Protein AF-A0A960QCY5-F1 (afdb_monomer)

Mean predicted aligned error: 6.4 Å

Nearest PDB structures (foldseek):
  2x5x-assembly1_A  TM=9.423E-01  e=6.572E-40  Paucimonas lemoignei
  4bvj-assembly2_B  TM=9.583E-01  e=4.363E-39  Paucimonas lemoignei
  4bvk-assembly1_A  TM=9.332E-01  e=8.390E-40  Paucimonas lemoignei
  4brs-assembly2_B  TM=9.126E-01  e=8.036E-39  Paucimonas lemoignei
  4btv-assembly1_A  TM=9.081E-01  e=2.008E-38  Paucimonas lemoignei

Sequence (337 aa):
MKPTLAVTALLSLLLPASLGALTYQGGSNQFAGGFQPTAPYGGFGGGNCVATHTPVVFLHGNGDEAKNFDLPTSTGAASVYDAFRAAGYNDCELFGLNWLSSTERSLPQDNYHQPSKAQLISDFLWDVKAYTGSSQVDVVSHSLGVTMALFAIEDAGMWSSVRRFIGIAGGMRGLPSCWWVGYANAAYPTCGSQNYFNSDIFGLYPHSWSTWNPRMGDGGFRDYPAGKSTSFYTIGADIHDEVLCGTASSVSGCGTSARFDSRSNVKSQLDVGYGTTATGLDYDLADWSYFNLLGGDSDGVGHYRAKNNTGKLQINMLTTSCTGTGCCSGYGDVCGN

Foldseek 3Di:
DDDDDDDDDPPPPPPPPPDALADLPDDLASDDQPQDFPAPQHKAAHDPDADPAAAEEEFEAQLDGRSQCQPQAPVRDGWLVVLVVVVVDHRLRYIYGDLDHNVRSVQSLQDWFDVSSLVSLLRVLVSSCVSNVNQAHEYEYAECRLLSPLLSCVVVVPLSRYAEYEYELYQQQFAPLLVVCDQPNPSRQLSHAQDPVDNRTGHRPGDDPVTHRCLNHVVHSLASVPPGNYAYEYFAQQQQAQGQQQDQDGDPCSRVSRHHDDDPSDFEYKHQHDDWGNYHFDPPPVVVDRTDPTGCVVPHDYRCSSSTLCSQLVCLSRPHSHGYQSSCPPRDGDIHD

pLDDT: mean 90.23, std 16.02, range [33.22, 98.94]

Secondary structure (DSSP, 8-state):
--------------PPP---S--TTS-SEEE-TT---S-TT-EEE--SS---SPPEEEE--TT--GGGGGPPPTTSPPPHHHHHHHTT--TTSEEEE--S-HHHHH-GGG--B-HHHHHHHHHHHHHHHHHH--S-EEEEEETHHHHHHHHHHHHTT-GGGEEEEEEES--TT--TTHHHH-TT-TT-GGG--B-SS-TT-B-SPPPBTTB--GGGSTTSGGGTTTT--SEEEEEE-GGG-TTTS-SSS--TTGGGTTPPPP-TTEEEEEE--BSS---S----TTS---S-S-SHHHHSB-TTHHHHTTHHHHHHHHHS---GGGGGTT--S--B-

Structure (mmCIF, N/CA/C/O backbone):
data_AF-A0A960QCY5-F1
#
_entry.id   AF-A0A960QCY5-F1
#
loop_
_atom_site.group_PDB
_atom_site.id
_atom_site.type_symbol
_atom_site.label_atom_id
_atom_site.label_alt_id
_atom_site.label_comp_id
_atom_site.label_asym_id
_atom_site.label_entity_id
_atom_site.label_seq_id
_atom_site.pdbx_PDB_ins_code
_atom_site.Cartn_x
_atom_site.Cartn_y
_atom_site.Cartn_z
_atom_site.occupancy
_atom_site.B_iso_or_equiv
_atom_site.auth_seq_id
_atom_site.auth_comp_id
_atom_site.auth_asym_id
_atom_site.auth_atom_id
_atom_site.pdbx_PDB_model_num
ATOM 1 N N . MET A 1 1 ? -71.218 -18.397 8.953 1.00 41.00 1 MET A N 1
ATOM 2 C CA . MET A 1 1 ? -69.771 -18.654 9.111 1.00 41.00 1 MET A CA 1
ATOM 3 C C . MET A 1 1 ? -69.034 -17.813 8.079 1.00 41.00 1 MET A C 1
ATOM 5 O O . MET A 1 1 ? -69.209 -18.053 6.894 1.00 41.00 1 MET A O 1
ATOM 9 N N . LYS A 1 2 ? -68.310 -16.776 8.507 1.00 33.22 2 LYS A N 1
ATOM 10 C CA . LYS A 1 2 ? -67.385 -15.995 7.669 1.00 33.22 2 LYS A CA 1
ATOM 11 C C . LYS A 1 2 ? -66.008 -16.111 8.331 1.00 33.22 2 LYS A C 1
ATOM 13 O O . LYS A 1 2 ? -65.954 -15.848 9.531 1.00 33.22 2 LYS A O 1
ATOM 18 N N . PRO A 1 3 ? -64.942 -16.527 7.631 1.00 47.31 3 PRO A N 1
ATOM 19 C CA . PRO A 1 3 ? -63.621 -16.559 8.229 1.00 47.31 3 PRO A CA 1
ATOM 20 C C . PRO A 1 3 ? -63.016 -15.154 8.173 1.00 47.31 3 PRO A C 1
ATOM 22 O O . PRO A 1 3 ? -63.009 -14.499 7.131 1.00 47.31 3 PRO A O 1
ATOM 25 N N . THR A 1 4 ? -62.544 -14.683 9.319 1.00 43.62 4 THR A N 1
ATOM 26 C CA . THR A 1 4 ? -61.791 -13.439 9.463 1.00 43.62 4 THR A CA 1
ATOM 27 C C . THR A 1 4 ? -60.343 -13.725 9.068 1.00 43.62 4 THR A C 1
ATOM 29 O O . THR A 1 4 ? -59.677 -14.528 9.718 1.00 43.62 4 THR A O 1
ATOM 32 N N . LEU A 1 5 ? -59.858 -13.104 7.991 1.00 42.03 5 LEU A N 1
ATOM 33 C CA . LEU A 1 5 ? -58.449 -13.163 7.602 1.00 42.03 5 LEU A CA 1
ATOM 34 C C . LEU A 1 5 ? -57.659 -12.211 8.513 1.00 42.03 5 LEU A C 1
ATOM 36 O O . LEU A 1 5 ? -57.813 -10.994 8.422 1.00 42.03 5 LEU A O 1
ATOM 40 N N . ALA A 1 6 ? -56.835 -12.757 9.405 1.00 46.44 6 ALA A N 1
ATOM 41 C CA . ALA A 1 6 ? -55.846 -11.981 10.139 1.00 46.44 6 ALA A CA 1
ATOM 42 C C . ALA A 1 6 ? -54.614 -11.795 9.243 1.00 46.44 6 ALA A C 1
ATOM 44 O O . ALA A 1 6 ? -53.877 -12.744 8.989 1.00 46.44 6 ALA A O 1
ATOM 45 N N . VAL A 1 7 ? -54.407 -10.577 8.742 1.00 41.62 7 VAL A N 1
ATOM 46 C CA . VAL A 1 7 ? -53.175 -10.193 8.043 1.00 41.62 7 VAL A CA 1
ATOM 47 C C . VAL A 1 7 ? -52.156 -9.790 9.102 1.00 41.62 7 VAL A C 1
ATOM 49 O O . VAL A 1 7 ? -52.256 -8.722 9.703 1.00 41.62 7 VAL A O 1
ATOM 52 N N . THR A 1 8 ? -51.188 -10.662 9.369 1.00 44.50 8 THR A N 1
ATOM 53 C CA . THR A 1 8 ? -50.024 -10.340 10.197 1.00 44.50 8 THR A CA 1
ATOM 54 C C . THR A 1 8 ? -49.024 -9.587 9.322 1.00 44.50 8 THR A C 1
ATOM 56 O O . THR A 1 8 ? -48.340 -10.184 8.495 1.00 44.50 8 THR A O 1
ATOM 59 N N . ALA A 1 9 ? -48.961 -8.264 9.459 1.00 43.75 9 ALA A N 1
ATOM 60 C CA . ALA A 1 9 ? -47.905 -7.472 8.844 1.00 43.75 9 ALA A CA 1
ATOM 61 C C . ALA A 1 9 ? -46.611 -7.662 9.653 1.00 43.75 9 ALA A C 1
ATOM 63 O O . ALA A 1 9 ? -46.486 -7.134 10.758 1.00 43.75 9 ALA A O 1
ATOM 64 N N . LEU A 1 10 ? -45.653 -8.426 9.117 1.00 44.91 10 LEU A N 1
ATOM 65 C CA . LEU A 1 10 ? -44.264 -8.351 9.569 1.00 44.91 10 LEU A CA 1
ATOM 66 C C . LEU A 1 10 ? -43.707 -6.999 9.111 1.00 44.91 10 LEU A C 1
ATOM 68 O O . LEU A 1 10 ? -43.334 -6.827 7.952 1.00 44.91 10 LEU A O 1
ATOM 72 N N . LEU A 1 11 ? -43.669 -6.028 10.019 1.00 42.94 11 LEU A N 1
ATOM 73 C CA . LEU A 1 11 ? -42.920 -4.795 9.821 1.00 42.94 11 LEU A CA 1
ATOM 74 C C . LEU A 1 11 ? -41.458 -5.078 10.197 1.00 42.94 11 LEU A C 1
ATOM 76 O O . LEU A 1 11 ? -41.045 -4.897 11.341 1.00 42.94 11 LEU A O 1
ATOM 80 N N . SER A 1 12 ? -40.674 -5.586 9.249 1.00 44.94 12 SER A N 1
ATOM 81 C CA . SER A 1 12 ? -39.218 -5.593 9.375 1.00 44.94 12 SER A CA 1
ATOM 82 C C . SER A 1 12 ? -38.732 -4.144 9.301 1.00 44.94 12 SER A C 1
ATOM 84 O O . SER A 1 12 ? -38.696 -3.560 8.217 1.00 44.94 12 SER A O 1
ATOM 86 N N . LEU A 1 13 ? -38.389 -3.550 10.449 1.00 43.47 13 LEU A N 1
ATOM 87 C CA . LEU A 1 13 ? -37.605 -2.316 10.491 1.00 43.47 13 LEU A CA 1
ATOM 88 C C . LEU A 1 13 ? -36.229 -2.607 9.875 1.00 43.47 13 LEU A C 1
ATOM 90 O O . LEU A 1 13 ? -35.306 -3.047 10.556 1.00 43.47 13 LEU A O 1
ATOM 94 N N . LEU A 1 14 ? -36.090 -2.357 8.575 1.00 44.97 14 LEU A N 1
ATOM 95 C CA . LEU A 1 14 ? -34.798 -2.062 7.973 1.00 44.97 14 LEU A CA 1
ATOM 96 C C . LEU A 1 14 ? -34.394 -0.682 8.497 1.00 44.97 14 LEU A C 1
ATOM 98 O O . LEU A 1 14 ? -34.800 0.344 7.954 1.00 44.97 14 LEU A O 1
ATOM 102 N N . LEU A 1 15 ? -33.646 -0.652 9.603 1.00 44.09 15 LEU A N 1
ATOM 103 C CA . LEU A 1 15 ? -32.823 0.512 9.917 1.00 44.09 15 LEU A CA 1
ATOM 104 C C . LEU A 1 15 ? -31.961 0.769 8.673 1.00 44.09 15 LEU A C 1
ATOM 106 O O . LEU A 1 15 ? -31.305 -0.174 8.220 1.00 44.09 15 LEU A O 1
ATOM 110 N N . PRO A 1 16 ? -31.967 1.978 8.085 1.00 41.16 16 PRO A N 1
ATOM 111 C CA . PRO A 1 16 ? -31.011 2.276 7.038 1.00 41.16 16 PRO A CA 1
ATOM 112 C C . PRO A 1 16 ? -29.635 2.085 7.669 1.00 41.16 16 PRO A C 1
ATOM 114 O O . PRO A 1 16 ? -29.302 2.764 8.643 1.00 41.16 16 PRO A O 1
ATOM 117 N N . ALA A 1 17 ? -28.863 1.117 7.166 1.00 47.97 17 ALA A N 1
ATOM 118 C CA . ALA A 1 17 ? -27.439 1.087 7.441 1.00 47.97 17 ALA A CA 1
ATOM 119 C C . ALA A 1 17 ? -26.938 2.502 7.142 1.00 47.97 17 ALA A C 1
ATOM 121 O O . ALA A 1 17 ? -27.237 3.035 6.069 1.00 47.97 17 ALA A O 1
ATOM 122 N N . SER A 1 18 ? -26.300 3.157 8.116 1.00 51.56 18 SER A N 1
ATOM 123 C CA . SER A 1 18 ? -25.710 4.468 7.868 1.00 51.56 18 SER A CA 1
ATOM 124 C C . SER A 1 18 ? -24.820 4.310 6.640 1.00 51.56 18 SER A C 1
ATOM 126 O O . SER A 1 18 ? -23.881 3.512 6.697 1.00 51.56 18 SER A O 1
ATOM 128 N N . LEU A 1 19 ? -25.150 4.994 5.541 1.00 62.28 19 LEU A N 1
ATOM 129 C CA . LEU A 1 19 ? -24.288 5.039 4.363 1.00 62.28 19 LEU A CA 1
ATOM 130 C C . LEU A 1 19 ? -22.885 5.398 4.859 1.00 62.28 19 LEU A C 1
ATOM 132 O O . LEU A 1 19 ? -22.738 6.377 5.596 1.00 62.28 19 LEU A O 1
ATOM 136 N N . GLY A 1 20 ? -21.900 4.550 4.557 1.00 67.62 20 GLY A N 1
ATOM 137 C CA . GLY A 1 20 ? -20.515 4.809 4.936 1.00 67.62 20 GLY A CA 1
ATOM 138 C C . GLY A 1 20 ? -20.054 6.157 4.385 1.00 67.62 20 GLY A C 1
ATOM 139 O O . GLY A 1 20 ? -20.577 6.637 3.377 1.00 67.62 20 GLY A O 1
ATOM 140 N N . ALA A 1 21 ? -19.093 6.789 5.058 1.00 79.31 21 ALA A N 1
ATOM 141 C CA . ALA A 1 21 ? -18.518 8.047 4.586 1.00 79.31 21 ALA A CA 1
ATOM 142 C C . ALA A 1 21 ? -17.771 7.896 3.246 1.00 79.31 21 ALA A C 1
ATOM 144 O O . ALA A 1 21 ? -17.646 8.879 2.517 1.00 79.31 21 ALA A O 1
ATOM 145 N N . LEU A 1 22 ? -17.298 6.687 2.919 1.00 93.88 22 LEU A N 1
ATOM 146 C CA . LEU A 1 22 ? -16.687 6.370 1.632 1.00 93.88 22 LEU A CA 1
ATOM 147 C C . LEU A 1 22 ? -17.694 5.690 0.697 1.00 93.88 22 LEU A C 1
ATOM 149 O O . LEU A 1 22 ? -18.395 4.761 1.086 1.00 93.88 22 LEU A O 1
ATOM 153 N N . THR A 1 23 ? -17.700 6.120 -0.562 1.00 93.56 23 THR A N 1
ATOM 154 C CA . THR A 1 23 ? -18.333 5.409 -1.673 1.00 93.56 23 THR A CA 1
ATOM 155 C C . THR A 1 23 ? -17.420 5.389 -2.899 1.00 93.56 23 THR A C 1
ATOM 157 O O . THR A 1 23 ? -16.851 6.414 -3.292 1.00 93.56 23 THR A O 1
ATOM 160 N N . TYR A 1 24 ? -17.310 4.239 -3.565 1.00 93.00 24 TYR A N 1
ATOM 161 C CA . TYR A 1 24 ? -16.537 4.091 -4.806 1.00 93.00 24 TYR A CA 1
ATOM 162 C C . TYR A 1 24 ? -16.999 5.039 -5.934 1.00 93.00 24 TYR A C 1
ATOM 164 O O . TYR A 1 24 ? -16.183 5.571 -6.696 1.00 93.00 24 TYR A O 1
ATOM 172 N N . GLN A 1 25 ? -18.305 5.320 -6.008 1.00 93.81 25 GLN A N 1
ATOM 173 C CA . GLN A 1 25 ? -18.884 6.242 -6.997 1.00 93.81 25 GLN A CA 1
ATOM 174 C C . GLN A 1 25 ? -18.688 7.723 -6.630 1.00 93.81 25 GLN A C 1
ATOM 176 O O . GLN A 1 25 ? -19.023 8.611 -7.413 1.00 93.81 25 GLN A O 1
ATOM 181 N N . GLY A 1 26 ? -18.142 8.004 -5.446 1.00 93.06 26 GLY A N 1
ATOM 182 C CA . GLY A 1 26 ? -17.863 9.353 -4.975 1.00 93.06 26 GLY A CA 1
ATOM 183 C C . GLY A 1 26 ? -16.672 10.011 -5.672 1.00 93.06 26 GLY A C 1
ATOM 184 O O . GLY A 1 26 ? -15.928 9.402 -6.453 1.00 93.06 26 GLY A O 1
ATOM 185 N N . GLY A 1 27 ? -16.485 11.294 -5.359 1.00 95.75 27 GLY A N 1
ATOM 186 C CA . GLY A 1 27 ? -15.319 12.059 -5.794 1.00 95.75 27 GLY A CA 1
ATOM 187 C C . GLY A 1 27 ? -14.019 11.585 -5.135 1.00 95.75 27 GLY A C 1
ATOM 188 O O . GLY A 1 27 ? -14.020 10.767 -4.216 1.00 95.75 27 GLY A O 1
ATOM 189 N N . SER A 1 28 ? -12.897 12.144 -5.588 1.00 95.94 28 SER A N 1
ATOM 190 C CA . SER A 1 28 ? -11.561 11.852 -5.049 1.00 95.94 28 SER A CA 1
ATOM 191 C C . SER A 1 28 ? -11.356 12.292 -3.601 1.00 95.94 28 SER A C 1
ATOM 193 O O . SER A 1 28 ? -10.460 11.791 -2.932 1.00 95.94 28 SER A O 1
ATOM 195 N N . ASN A 1 29 ? -12.148 13.252 -3.121 1.00 97.62 29 ASN A N 1
ATOM 196 C CA . ASN A 1 29 ? -12.057 13.783 -1.769 1.00 97.62 29 ASN A CA 1
ATOM 197 C C . ASN A 1 29 ? -13.346 13.486 -0.995 1.00 97.62 29 ASN A C 1
ATOM 199 O O . ASN A 1 29 ? -14.399 14.033 -1.322 1.00 97.62 29 ASN A O 1
ATOM 203 N N . GLN A 1 30 ? -13.245 12.624 0.013 1.00 98.00 30 GLN A N 1
ATOM 204 C CA . GLN A 1 30 ? -14.342 12.136 0.854 1.00 98.00 30 GLN A CA 1
ATOM 205 C C . GLN A 1 30 ? -13.958 12.197 2.346 1.00 98.00 30 GLN A C 1
ATOM 207 O O . GLN A 1 30 ? -14.326 11.324 3.130 1.00 98.00 30 GLN A O 1
ATOM 212 N N . PHE A 1 31 ? -13.177 13.205 2.753 1.00 98.12 31 PHE A N 1
ATOM 213 C CA . PHE A 1 31 ? -12.941 13.475 4.175 1.00 98.12 31 PHE A CA 1
ATOM 214 C C . PHE A 1 31 ? -14.188 14.068 4.839 1.00 98.12 31 PHE A C 1
ATOM 216 O O . PHE A 1 31 ? -14.893 14.892 4.249 1.00 98.12 31 PHE A O 1
ATOM 223 N N . ALA A 1 32 ? -14.448 13.675 6.084 1.00 96.69 32 ALA A N 1
ATOM 224 C CA . ALA A 1 32 ? -15.595 14.135 6.858 1.00 96.69 32 ALA A CA 1
ATOM 225 C C . ALA A 1 32 ? -15.256 14.268 8.354 1.00 96.69 32 ALA A C 1
ATOM 227 O O . ALA A 1 32 ? -14.115 14.107 8.779 1.00 96.69 32 ALA A O 1
ATOM 228 N N . GLY A 1 33 ? -16.247 14.636 9.175 1.00 94.88 33 GLY A N 1
ATOM 229 C CA . GLY A 1 33 ? -16.107 14.635 10.638 1.00 94.88 33 GLY A CA 1
ATOM 230 C C . GLY A 1 33 ? -15.018 15.556 11.196 1.00 94.88 33 GLY A C 1
ATOM 231 O O . GLY A 1 33 ? -14.465 15.268 12.253 1.00 94.88 33 GLY A O 1
ATOM 232 N N . GLY A 1 34 ? -14.676 16.632 10.481 1.00 95.69 34 GLY A N 1
ATOM 233 C CA . GLY A 1 34 ? -13.626 17.572 10.883 1.00 95.69 34 GLY A CA 1
ATOM 234 C C . GLY A 1 34 ? -12.195 17.091 10.624 1.00 95.69 34 GLY A C 1
ATOM 235 O O . GLY A 1 34 ? -11.262 17.818 10.951 1.00 95.69 34 GLY A O 1
ATOM 236 N N . PHE A 1 35 ? -12.001 15.915 10.020 1.00 98.12 35 PHE A N 1
ATOM 237 C CA . PHE A 1 35 ? -10.682 15.472 9.583 1.00 98.12 35 PHE A CA 1
ATOM 238 C C . PHE A 1 35 ? -10.226 16.308 8.378 1.00 98.12 35 PHE A C 1
ATOM 240 O O . PHE A 1 35 ? -10.875 16.311 7.333 1.00 98.12 35 PHE A O 1
ATOM 247 N N . GLN A 1 36 ? -9.135 17.059 8.541 1.00 97.06 36 GLN A N 1
ATOM 248 C CA . GLN A 1 36 ? -8.588 17.975 7.530 1.00 97.06 36 GLN A CA 1
ATOM 249 C C . GLN A 1 36 ? -7.082 17.729 7.353 1.00 97.06 36 GLN A C 1
ATOM 251 O O . GLN A 1 36 ? -6.273 18.532 7.818 1.00 97.06 36 GLN A O 1
ATOM 256 N N . PRO A 1 37 ? -6.696 16.601 6.741 1.00 98.00 37 PRO A N 1
ATOM 257 C CA . PRO A 1 37 ? -5.294 16.235 6.590 1.00 98.00 37 PRO A CA 1
ATOM 258 C C . PRO A 1 37 ? -4.595 17.036 5.487 1.00 98.00 37 PRO A C 1
ATOM 260 O O . PRO A 1 37 ? -5.230 17.604 4.590 1.00 98.00 37 PRO A O 1
ATOM 263 N N . THR A 1 38 ? -3.267 16.973 5.479 1.00 94.31 38 THR A N 1
ATOM 264 C CA . THR A 1 38 ? -2.437 17.406 4.349 1.00 94.31 38 THR A CA 1
ATOM 265 C C . THR A 1 38 ? -2.542 16.388 3.208 1.00 94.31 38 THR A C 1
ATOM 267 O O . THR A 1 38 ? -1.697 15.517 3.029 1.00 94.31 38 THR A O 1
ATOM 270 N N . ALA A 1 39 ? -3.619 16.482 2.425 1.00 97.44 39 ALA A N 1
ATOM 271 C CA . ALA A 1 39 ? -3.951 15.533 1.360 1.00 97.44 39 ALA A CA 1
ATOM 272 C C . ALA A 1 39 ? -4.360 16.263 0.062 1.00 97.44 39 ALA A C 1
ATOM 274 O O . ALA A 1 39 ? -5.545 16.323 -0.280 1.00 97.44 39 ALA A O 1
ATOM 275 N N . PRO A 1 40 ? -3.398 16.833 -0.690 1.00 97.94 40 PRO A N 1
ATOM 276 C CA . PRO A 1 40 ? -3.681 17.726 -1.818 1.00 97.94 40 PRO A CA 1
ATOM 277 C C . PRO A 1 40 ? -4.434 17.061 -2.979 1.00 97.94 40 PRO A C 1
ATOM 279 O O . PRO A 1 40 ? -5.034 17.760 -3.793 1.00 97.94 40 PRO A O 1
ATOM 282 N N . TYR A 1 41 ? -4.422 15.727 -3.068 1.00 98.50 41 TYR A N 1
ATOM 283 C CA . TYR A 1 41 ? -5.090 14.973 -4.137 1.00 98.50 41 TYR A CA 1
ATOM 284 C C . TYR A 1 41 ? -6.327 14.201 -3.658 1.00 98.50 41 TYR A C 1
ATOM 286 O O . TYR A 1 41 ? -6.904 13.419 -4.422 1.00 98.50 41 TYR A O 1
ATOM 294 N N . GLY A 1 42 ? -6.751 14.428 -2.412 1.00 98.31 42 GLY A N 1
ATOM 295 C CA . GLY A 1 42 ? -7.908 13.786 -1.799 1.00 98.31 42 GLY A CA 1
ATOM 296 C C . GLY A 1 42 ? -7.581 12.501 -1.037 1.00 98.31 42 GLY A C 1
ATOM 297 O O . GLY A 1 42 ? -6.436 12.221 -0.680 1.00 98.31 42 GLY A O 1
ATOM 298 N N . GLY A 1 43 ? -8.623 11.732 -0.763 1.00 98.56 43 GLY A N 1
ATOM 299 C CA . GLY A 1 43 ? -8.623 10.604 0.154 1.00 98.56 43 GLY A CA 1
ATOM 300 C C . GLY A 1 43 ? -9.983 10.459 0.830 1.00 98.56 43 GLY A C 1
ATOM 301 O O . GLY A 1 43 ? -10.966 11.067 0.402 1.00 98.56 43 GLY A O 1
ATOM 302 N N . PHE A 1 44 ? -10.045 9.655 1.885 1.00 98.81 44 PHE A N 1
ATOM 303 C CA . PHE A 1 44 ? -11.244 9.480 2.704 1.00 98.81 44 PHE A CA 1
ATOM 304 C C . PHE A 1 44 ? -10.893 9.310 4.183 1.00 98.81 44 PHE A C 1
ATOM 306 O O . PHE A 1 44 ? -9.755 8.980 4.532 1.00 98.81 44 PHE A O 1
ATOM 313 N N . GLY A 1 45 ? -11.889 9.516 5.042 1.00 98.31 45 GLY A N 1
ATOM 314 C CA . GLY A 1 45 ? -11.804 9.246 6.475 1.00 98.31 45 GLY A CA 1
ATOM 315 C C . GLY A 1 45 ? -12.354 10.377 7.336 1.00 98.31 45 GLY A C 1
ATOM 316 O O . GLY A 1 45 ? -12.554 11.506 6.878 1.00 98.31 45 GLY A O 1
ATOM 317 N N . GLY A 1 46 ? -12.593 10.053 8.601 1.00 97.31 46 GLY A N 1
ATOM 318 C CA . GLY A 1 46 ? -13.258 10.927 9.557 1.00 97.31 46 GLY A CA 1
ATOM 319 C C . GLY A 1 46 ? -14.782 10.846 9.470 1.00 97.31 46 GLY A C 1
ATOM 320 O O . GLY A 1 46 ? -15.371 10.545 8.434 1.00 97.31 46 GLY A O 1
ATOM 321 N N . GLY A 1 47 ? -15.444 11.113 10.591 1.00 95.25 47 GLY A N 1
ATOM 322 C CA . GLY A 1 47 ? -16.897 11.034 10.714 1.00 95.25 47 GLY A CA 1
ATOM 323 C C . GLY A 1 47 ? -17.387 11.562 12.060 1.00 95.25 47 GLY A C 1
ATOM 324 O O . GLY A 1 47 ? -16.606 12.046 12.874 1.00 95.25 47 GLY A O 1
ATOM 325 N N . ASN A 1 48 ? -18.695 11.487 12.309 1.00 94.44 48 ASN A N 1
ATOM 326 C CA . ASN A 1 48 ? -19.251 11.795 13.630 1.00 94.44 48 ASN A CA 1
ATOM 327 C C . ASN A 1 48 ? -19.214 10.541 14.521 1.00 94.44 48 ASN A C 1
ATOM 329 O O . ASN A 1 48 ? -20.235 9.892 14.749 1.00 94.44 48 ASN A O 1
ATOM 333 N N . CYS A 1 49 ? -18.011 10.157 14.937 1.00 95.75 49 CYS A N 1
ATOM 334 C CA . CYS A 1 49 ? -17.709 8.911 15.636 1.00 95.75 49 CYS A CA 1
ATOM 335 C C . CYS A 1 49 ? -16.494 9.077 16.562 1.00 95.75 49 CYS A C 1
ATOM 337 O O . CYS A 1 49 ? -15.870 10.134 16.613 1.00 95.75 49 CYS A O 1
ATOM 339 N N . VAL A 1 50 ? -16.166 8.023 17.311 1.00 95.75 50 VAL A N 1
ATOM 340 C CA . VAL A 1 50 ? -14.967 7.954 18.154 1.00 95.75 50 VAL A CA 1
ATOM 341 C C . VAL A 1 50 ? -14.185 6.703 17.775 1.00 95.75 50 VAL A C 1
ATOM 343 O O . VAL A 1 50 ? -14.774 5.632 17.612 1.00 95.75 50 VAL A O 1
ATOM 346 N N . ALA A 1 51 ? -12.867 6.839 17.636 1.00 97.56 51 ALA A N 1
ATOM 347 C CA . ALA A 1 51 ? -11.983 5.709 17.389 1.00 97.56 51 ALA A CA 1
ATOM 348 C C . ALA A 1 51 ? -11.838 4.839 18.651 1.00 97.56 51 ALA A C 1
ATOM 350 O O . ALA A 1 51 ? -11.567 5.330 19.746 1.00 97.56 51 ALA A O 1
ATOM 351 N N . THR A 1 52 ? -12.016 3.536 18.481 1.00 96.94 52 THR A N 1
ATOM 352 C CA . THR A 1 52 ? -11.920 2.477 19.496 1.00 96.94 52 THR A CA 1
ATOM 353 C C . THR A 1 52 ? -10.984 1.348 19.056 1.00 96.94 52 THR A C 1
ATOM 355 O O . THR A 1 52 ? -10.319 0.732 19.889 1.00 96.94 52 THR A O 1
ATOM 358 N N . HIS A 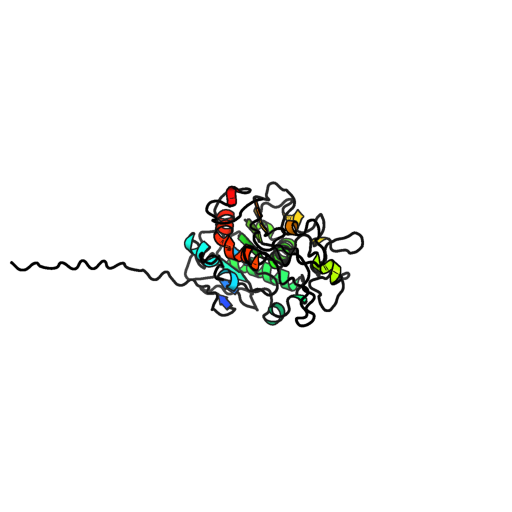1 53 ? -10.878 1.115 17.748 1.00 98.19 53 HIS A N 1
ATOM 359 C CA . HIS A 1 53 ? -9.862 0.292 17.108 1.00 98.19 53 HIS A CA 1
ATOM 360 C C . HIS A 1 53 ? -8.618 1.119 16.768 1.00 98.19 53 HIS A C 1
ATOM 362 O O . HIS A 1 53 ? -8.657 2.347 16.687 1.00 98.19 53 HIS A O 1
ATOM 368 N N . THR A 1 54 ? -7.500 0.432 16.516 1.00 98.81 54 THR A N 1
ATOM 369 C CA . THR A 1 54 ? -6.345 1.065 15.868 1.00 98.81 54 THR A CA 1
ATOM 370 C C . THR A 1 54 ? -6.766 1.551 14.472 1.00 98.81 54 THR A C 1
ATOM 372 O O . THR A 1 54 ? -7.294 0.736 13.711 1.00 98.81 54 THR A O 1
ATOM 375 N N . PRO A 1 55 ? -6.549 2.833 14.123 1.00 98.88 55 PRO A N 1
ATOM 376 C CA . PRO A 1 55 ? -6.939 3.376 12.827 1.00 98.88 55 PRO A CA 1
ATOM 377 C C . PRO A 1 55 ? -6.220 2.672 11.679 1.00 98.88 55 PRO A C 1
ATOM 379 O O . PRO A 1 55 ? -5.004 2.486 11.735 1.00 98.88 55 PRO A O 1
ATOM 382 N N . VAL A 1 56 ? -6.963 2.323 10.635 1.00 98.94 56 VAL A N 1
ATOM 383 C CA . VAL A 1 56 ? -6.455 1.728 9.401 1.00 98.94 56 VAL A CA 1
ATOM 384 C C . VAL A 1 56 ? -6.229 2.827 8.375 1.00 98.94 56 VAL A C 1
ATOM 386 O O . VAL A 1 56 ? -7.132 3.612 8.093 1.00 98.94 56 VAL A O 1
ATOM 389 N N . VAL A 1 57 ? -5.037 2.852 7.788 1.00 98.94 57 VAL A N 1
ATOM 390 C CA . VAL A 1 57 ? -4.681 3.744 6.686 1.00 98.94 57 VAL A CA 1
ATOM 391 C C . VAL A 1 57 ? -4.427 2.926 5.427 1.00 98.94 57 VAL A C 1
ATOM 393 O O . VAL A 1 57 ? -3.488 2.130 5.378 1.00 98.94 57 VAL A O 1
ATOM 396 N N . PHE A 1 58 ? -5.254 3.142 4.405 1.00 98.94 58 PHE A N 1
ATOM 397 C CA . PHE A 1 58 ? -5.094 2.561 3.080 1.00 98.94 58 PHE A CA 1
ATOM 398 C C . PHE A 1 58 ? -4.228 3.441 2.167 1.00 98.94 58 PHE A C 1
ATOM 400 O O . PHE A 1 58 ? -4.488 4.635 1.997 1.00 98.94 58 PHE A O 1
ATOM 407 N N . LEU A 1 59 ? -3.226 2.827 1.534 1.00 98.88 59 LEU A N 1
ATOM 408 C CA . LEU A 1 59 ? -2.351 3.444 0.539 1.00 98.88 59 LEU A CA 1
ATOM 409 C C . LEU A 1 59 ? -2.449 2.677 -0.784 1.00 98.88 59 LEU A C 1
ATOM 411 O O . LEU A 1 59 ? -2.039 1.517 -0.882 1.00 98.88 59 LEU A O 1
ATOM 415 N N . HIS A 1 60 ? -3.018 3.340 -1.790 1.00 98.69 60 HIS A N 1
ATOM 416 C CA . HIS A 1 60 ? -3.323 2.750 -3.093 1.00 98.69 60 HIS A CA 1
ATOM 417 C C . HIS A 1 60 ? -2.072 2.492 -3.951 1.00 98.69 60 HIS A C 1
ATOM 419 O O . HIS A 1 60 ? -0.993 3.031 -3.687 1.00 98.69 60 HIS A O 1
ATOM 425 N N . GLY A 1 61 ? -2.255 1.695 -5.007 1.00 98.12 61 GLY A N 1
ATOM 426 C CA . GLY A 1 61 ? -1.236 1.342 -5.992 1.00 98.12 61 GLY A CA 1
ATOM 427 C C . GLY A 1 61 ? -0.945 2.398 -7.060 1.00 98.12 61 GLY A C 1
ATOM 428 O O . GLY A 1 61 ? -1.474 3.510 -7.043 1.00 98.12 61 GLY A O 1
ATOM 429 N N . ASN A 1 62 ? -0.093 2.034 -8.020 1.00 96.69 62 ASN A N 1
ATOM 430 C CA . ASN A 1 62 ? 0.183 2.878 -9.180 1.00 96.69 62 ASN A CA 1
ATOM 431 C C . ASN A 1 62 ? -1.061 2.972 -10.078 1.00 96.69 62 ASN A C 1
ATOM 433 O O . ASN A 1 62 ? -1.746 1.971 -10.273 1.00 96.69 62 ASN A O 1
ATOM 437 N N . GLY A 1 63 ? -1.369 4.159 -10.602 1.00 94.56 63 GLY A N 1
ATOM 438 C CA . GLY A 1 63 ? -2.578 4.380 -11.408 1.00 94.56 63 GLY A CA 1
ATOM 439 C C . GLY A 1 63 ? -3.910 4.211 -10.659 1.00 94.56 63 GLY A C 1
ATOM 440 O O . GLY A 1 63 ? -4.972 4.257 -11.272 1.00 94.56 63 GLY A O 1
ATOM 441 N N . ASP A 1 64 ? -3.862 4.020 -9.341 1.00 96.56 64 ASP A N 1
ATOM 442 C CA . ASP A 1 64 ? -5.007 3.683 -8.494 1.00 96.56 64 ASP A CA 1
ATOM 443 C C . ASP A 1 64 ? -5.382 4.851 -7.565 1.00 96.56 64 ASP A C 1
ATOM 445 O O . ASP A 1 64 ? -4.702 5.876 -7.532 1.00 96.56 64 ASP A O 1
ATOM 449 N N . GLU A 1 65 ? -6.467 4.718 -6.806 1.00 96.56 65 GLU A N 1
ATOM 450 C CA . GLU A 1 65 ? -7.021 5.767 -5.953 1.00 96.56 65 GLU A CA 1
ATOM 451 C C . GLU A 1 65 ? -7.537 5.222 -4.609 1.00 96.56 65 GLU A C 1
ATOM 453 O O . GLU A 1 65 ? -8.047 4.107 -4.519 1.00 96.56 65 GLU A O 1
ATOM 458 N N . ALA A 1 66 ? -7.479 6.027 -3.542 1.00 98.44 66 ALA A N 1
ATOM 459 C CA . ALA A 1 66 ? -7.892 5.639 -2.192 1.00 98.44 66 ALA A CA 1
ATOM 460 C C . ALA A 1 66 ? -9.348 5.152 -2.113 1.00 98.44 66 ALA A C 1
ATOM 462 O O . ALA A 1 66 ? -9.637 4.201 -1.387 1.00 98.44 66 ALA A O 1
ATOM 463 N N . LYS A 1 67 ? -10.268 5.744 -2.887 1.00 97.50 67 LYS A N 1
ATOM 464 C CA . LYS A 1 67 ? -11.681 5.326 -2.900 1.00 97.50 67 LYS A CA 1
ATOM 465 C C . LYS A 1 67 ? -11.894 3.895 -3.399 1.00 97.50 67 LYS A C 1
ATOM 467 O O . LYS A 1 67 ? -12.926 3.300 -3.104 1.00 97.50 67 LYS A O 1
ATOM 472 N N . ASN A 1 68 ? -10.911 3.309 -4.085 1.00 97.50 68 ASN A N 1
ATOM 473 C CA . ASN A 1 68 ? -10.972 1.917 -4.526 1.00 97.50 68 ASN A CA 1
ATOM 474 C C . ASN A 1 68 ? -10.813 0.932 -3.359 1.00 97.50 68 ASN A C 1
ATOM 476 O O . ASN A 1 68 ? -10.917 -0.276 -3.556 1.00 97.50 68 ASN A O 1
ATOM 480 N N . PHE A 1 69 ? -10.630 1.408 -2.123 1.00 98.25 69 PHE A N 1
ATOM 481 C CA . PHE A 1 69 ? -10.884 0.605 -0.926 1.00 98.25 69 PHE A CA 1
ATOM 482 C C . PHE A 1 69 ? -12.352 0.147 -0.824 1.00 98.25 69 PHE A C 1
ATOM 484 O O . PHE A 1 69 ? -12.622 -0.910 -0.262 1.00 98.25 69 PHE A O 1
ATOM 491 N N . ASP A 1 70 ? -13.281 0.885 -1.439 1.00 98.06 70 ASP A N 1
ATOM 492 C CA . ASP A 1 70 ? -14.699 0.526 -1.569 1.00 98.06 70 ASP A CA 1
ATOM 493 C C . ASP A 1 70 ? -15.055 -0.069 -2.951 1.00 98.06 70 ASP A C 1
ATOM 495 O O . ASP A 1 70 ? -16.220 -0.179 -3.325 1.00 98.06 70 ASP A O 1
ATOM 499 N N . LEU A 1 71 ? -14.061 -0.460 -3.758 1.00 95.25 71 LEU A N 1
ATOM 500 C CA . LEU A 1 71 ? -14.339 -1.056 -5.067 1.00 95.25 71 LEU A CA 1
ATOM 501 C C . LEU A 1 71 ? -15.133 -2.374 -4.896 1.00 95.25 71 LEU A C 1
ATOM 503 O O . LEU A 1 71 ? -14.700 -3.234 -4.118 1.00 95.25 71 LEU A O 1
ATOM 507 N N . PRO A 1 72 ? -16.256 -2.572 -5.621 1.00 94.19 72 PRO A N 1
ATOM 508 C CA . PRO A 1 72 ? -16.996 -3.828 -5.589 1.00 94.19 72 PRO A CA 1
ATOM 509 C C . PRO A 1 72 ? -16.123 -5.020 -5.983 1.00 94.19 72 PRO A C 1
ATOM 511 O O . PRO A 1 72 ? -15.338 -4.954 -6.930 1.00 94.19 72 PRO A O 1
ATOM 514 N N . THR A 1 73 ? -16.274 -6.124 -5.258 1.00 93.62 73 THR A N 1
ATOM 515 C CA . THR A 1 73 ? -15.490 -7.340 -5.504 1.00 93.62 73 THR A CA 1
ATOM 516 C C . THR A 1 73 ? -15.988 -8.079 -6.744 1.00 93.62 73 THR A C 1
ATOM 518 O O . THR A 1 73 ? -17.171 -8.017 -7.088 1.00 93.62 73 THR A O 1
ATOM 521 N N . SER A 1 74 ? -15.111 -8.848 -7.396 1.00 90.75 74 SER A N 1
ATOM 522 C CA . SER A 1 74 ? -15.529 -9.689 -8.529 1.00 90.75 74 SER A CA 1
ATOM 523 C C . SER A 1 74 ? -16.336 -10.923 -8.105 1.00 90.75 74 SER A C 1
ATOM 525 O O . SER A 1 74 ? -16.959 -11.565 -8.946 1.00 90.75 74 SER A O 1
ATOM 527 N N . THR A 1 75 ? -16.357 -11.247 -6.810 1.00 88.50 75 THR A N 1
ATOM 528 C CA . THR A 1 75 ? -17.086 -12.390 -6.237 1.00 88.50 75 THR A CA 1
ATOM 529 C C . THR A 1 75 ? -18.490 -12.026 -5.746 1.00 88.50 75 THR A C 1
ATOM 531 O O . THR A 1 75 ? -19.245 -12.905 -5.335 1.00 88.50 75 THR A O 1
ATOM 534 N N . GLY A 1 76 ? -18.855 -10.738 -5.760 1.00 88.88 76 GLY A N 1
ATOM 535 C CA . GLY A 1 76 ? -20.111 -10.242 -5.187 1.00 88.88 76 GLY A CA 1
ATOM 536 C C . GLY A 1 76 ? -20.112 -10.149 -3.655 1.00 88.88 76 GLY A C 1
ATOM 537 O O . GLY A 1 76 ? -21.141 -9.821 -3.065 1.00 88.88 76 GLY A O 1
ATOM 538 N N . ALA A 1 77 ? -18.977 -10.415 -3.002 1.00 90.62 77 ALA A N 1
ATOM 539 C CA . ALA A 1 77 ? -18.770 -10.108 -1.592 1.00 90.62 77 ALA A CA 1
ATOM 540 C C . ALA A 1 77 ? -18.699 -8.587 -1.351 1.00 90.62 77 ALA A C 1
ATOM 542 O O . ALA A 1 77 ? -18.494 -7.802 -2.282 1.00 90.62 77 ALA A O 1
ATOM 543 N N . ALA A 1 78 ? -18.833 -8.183 -0.084 1.00 93.62 78 ALA A N 1
ATOM 544 C CA . ALA A 1 78 ? -18.643 -6.796 0.338 1.00 93.62 78 ALA A CA 1
ATOM 545 C C . ALA A 1 78 ? -17.268 -6.263 -0.099 1.00 93.62 78 ALA A C 1
ATOM 547 O O . ALA A 1 78 ? -16.286 -7.014 -0.086 1.00 93.62 78 ALA A O 1
ATOM 548 N N . SER A 1 79 ? -17.203 -4.974 -0.450 1.00 97.12 79 SER A N 1
ATOM 549 C CA . SER A 1 79 ? -15.935 -4.279 -0.685 1.00 97.12 79 SER A CA 1
ATOM 550 C C . SER A 1 79 ? -15.034 -4.377 0.553 1.00 97.12 79 SER A C 1
ATOM 552 O O . SER A 1 79 ? -15.479 -4.744 1.644 1.00 97.12 79 SER A O 1
ATOM 554 N N . VAL A 1 80 ? -13.750 -4.044 0.418 1.00 98.25 80 VAL A N 1
ATOM 555 C CA . VAL A 1 80 ? -12.837 -4.075 1.571 1.00 98.25 80 VAL A CA 1
ATOM 556 C C . VAL A 1 80 ? -13.326 -3.123 2.666 1.00 98.25 80 VAL A C 1
ATOM 558 O O . VAL A 1 80 ? -13.422 -3.522 3.826 1.00 98.25 80 VAL A O 1
ATOM 561 N N . TYR A 1 81 ? -13.690 -1.895 2.295 1.00 98.44 81 TYR A N 1
ATOM 562 C CA . TYR A 1 81 ? -14.244 -0.903 3.210 1.00 98.44 81 TYR A CA 1
ATOM 563 C C . TYR A 1 81 ? -15.526 -1.401 3.901 1.00 98.44 81 TYR A C 1
ATOM 565 O O . TYR A 1 81 ? -15.592 -1.399 5.134 1.00 98.44 81 TYR A O 1
ATOM 573 N N . ASP A 1 82 ? -16.497 -1.922 3.146 1.00 97.31 82 ASP A N 1
ATOM 574 C CA . ASP A 1 82 ? -17.740 -2.460 3.711 1.00 97.31 82 ASP A CA 1
ATOM 575 C C . ASP A 1 82 ? -17.493 -3.678 4.608 1.00 97.31 82 ASP A C 1
ATOM 577 O O . ASP A 1 82 ? -18.156 -3.847 5.634 1.00 97.31 82 ASP A O 1
ATOM 581 N N . ALA A 1 83 ? -16.509 -4.517 4.279 1.00 97.12 83 ALA A N 1
ATOM 582 C CA . ALA A 1 83 ? -16.120 -5.641 5.118 1.00 97.12 83 ALA A CA 1
ATOM 583 C C . ALA A 1 83 ? -15.558 -5.163 6.470 1.00 97.12 83 ALA A C 1
ATOM 585 O O . ALA A 1 83 ? -15.907 -5.731 7.508 1.00 97.12 83 ALA A O 1
ATOM 586 N N . PHE A 1 84 ? -14.729 -4.111 6.491 1.00 98.44 84 PHE A N 1
ATOM 587 C CA . PHE A 1 84 ? -14.243 -3.506 7.738 1.00 98.44 84 PHE A CA 1
ATOM 588 C C . PHE A 1 84 ? -15.389 -2.912 8.563 1.00 98.44 84 PHE A C 1
ATOM 590 O O . PHE A 1 84 ? -15.475 -3.162 9.768 1.00 98.44 84 PHE A O 1
ATOM 597 N N . ARG A 1 85 ? -16.313 -2.191 7.918 1.00 97.25 85 ARG A N 1
ATOM 598 C CA . ARG A 1 85 ? -17.527 -1.659 8.561 1.00 97.25 85 ARG A CA 1
ATOM 599 C C . ARG A 1 85 ? -18.370 -2.776 9.178 1.00 97.25 85 ARG A C 1
ATOM 601 O O . ARG A 1 85 ? -18.775 -2.679 10.335 1.00 97.25 85 ARG A O 1
ATOM 608 N N . ALA A 1 86 ? -18.579 -3.870 8.448 1.00 96.12 86 ALA A N 1
ATOM 609 C CA . ALA A 1 86 ? -19.288 -5.051 8.941 1.00 96.12 86 ALA A CA 1
ATOM 610 C C . ALA A 1 86 ? -18.557 -5.748 10.105 1.00 96.12 86 ALA A C 1
ATOM 612 O O . ALA A 1 86 ? -19.199 -6.376 10.945 1.00 96.12 86 ALA A O 1
ATOM 613 N N . ALA A 1 87 ? -17.231 -5.610 10.187 1.00 96.62 87 ALA A N 1
ATOM 614 C CA . ALA A 1 87 ? -16.415 -6.081 11.305 1.00 96.62 87 ALA A CA 1
ATOM 615 C C . ALA A 1 87 ? -16.402 -5.125 12.517 1.00 96.62 87 ALA A C 1
ATOM 617 O O . ALA A 1 87 ? -15.709 -5.401 13.493 1.00 96.62 87 ALA A O 1
ATOM 618 N N . GLY A 1 88 ? -17.177 -4.036 12.481 1.00 97.00 88 GLY A N 1
ATOM 619 C CA . GLY A 1 88 ? -17.342 -3.105 13.597 1.00 97.00 88 GLY A CA 1
ATOM 620 C C . GLY A 1 88 ? -16.457 -1.861 13.538 1.00 97.00 88 GLY A C 1
ATOM 621 O O . GLY A 1 88 ? -16.491 -1.075 14.483 1.00 97.00 88 GLY A O 1
ATOM 622 N N . TYR A 1 89 ? -15.701 -1.656 12.455 1.00 98.19 89 TYR A N 1
ATOM 623 C CA . TYR A 1 89 ? -14.977 -0.402 12.259 1.00 98.19 89 TYR A CA 1
ATOM 624 C C . TYR A 1 89 ? -15.939 0.743 11.926 1.00 98.19 89 TYR A C 1
ATOM 626 O O . TYR A 1 89 ? -16.950 0.551 11.246 1.00 98.19 89 TYR A O 1
ATOM 634 N N . ASN A 1 90 ? -15.602 1.952 12.364 1.00 97.75 90 ASN A N 1
ATOM 635 C CA . ASN A 1 90 ? -16.297 3.181 11.985 1.00 97.75 90 ASN A CA 1
ATOM 636 C C . ASN A 1 90 ? -15.402 4.124 11.154 1.00 97.75 90 ASN A C 1
ATOM 638 O O . ASN A 1 90 ? -14.217 3.872 10.962 1.00 97.75 90 ASN A O 1
ATOM 642 N N . ASP A 1 91 ? -15.958 5.224 10.639 1.00 97.81 91 ASP A N 1
ATOM 643 C CA . ASP A 1 91 ? -15.239 6.127 9.713 1.00 97.81 91 ASP A CA 1
ATOM 644 C C . ASP A 1 91 ? -14.133 6.950 10.377 1.00 97.81 91 ASP A C 1
ATOM 646 O O . ASP A 1 91 ? -13.265 7.491 9.700 1.00 97.81 91 ASP A O 1
ATOM 650 N N . CYS A 1 92 ? -14.120 7.005 11.707 1.00 98.38 92 CYS A N 1
ATOM 651 C CA . CYS A 1 92 ? -13.033 7.575 12.491 1.00 98.38 92 CYS A CA 1
ATOM 652 C C . CYS A 1 92 ? -11.893 6.567 12.698 1.00 98.38 92 CYS A C 1
ATOM 654 O O . CYS A 1 92 ? -10.933 6.865 13.400 1.00 98.38 92 CYS A O 1
ATOM 656 N N . GLU A 1 93 ? -11.991 5.375 12.107 1.00 98.75 93 GLU A N 1
ATOM 657 C CA . GLU A 1 93 ? -11.001 4.301 12.189 1.00 98.75 93 GLU A CA 1
ATOM 658 C C . GLU A 1 93 ? -10.552 3.822 10.801 1.00 98.75 93 GLU A C 1
ATOM 660 O O . GLU A 1 93 ? -9.653 2.991 10.725 1.00 98.75 93 GLU A O 1
ATOM 665 N N . LEU A 1 94 ? -11.145 4.328 9.713 1.00 98.81 94 LEU A N 1
ATOM 666 C CA . LEU A 1 94 ? -10.818 3.959 8.334 1.00 98.81 94 LEU A CA 1
ATOM 667 C C . LEU A 1 94 ? -10.443 5.208 7.541 1.00 98.81 94 LEU A C 1
ATOM 669 O O . LEU A 1 94 ? -11.248 6.123 7.380 1.00 98.81 94 LEU A O 1
ATOM 673 N N . PHE A 1 95 ? -9.223 5.220 7.019 1.00 98.94 95 PHE A N 1
ATOM 674 C CA . PHE A 1 95 ? -8.646 6.354 6.312 1.00 98.94 95 PHE A CA 1
ATOM 675 C C . PHE A 1 95 ? -7.943 5.885 5.044 1.00 98.94 95 PHE A C 1
ATOM 677 O O . PHE A 1 95 ? -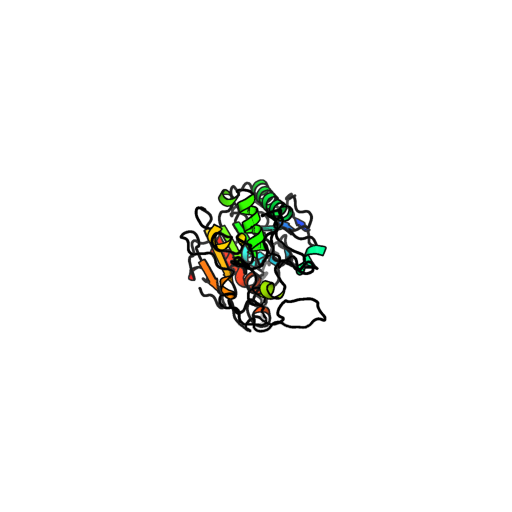7.461 4.756 4.967 1.00 98.94 95 PHE A O 1
ATOM 684 N N . GLY A 1 96 ? -7.810 6.773 4.067 1.00 98.81 96 GLY A N 1
ATOM 685 C CA . GLY A 1 96 ? -6.967 6.533 2.904 1.00 98.81 96 GLY A CA 1
ATOM 686 C C . GLY A 1 96 ? -6.536 7.826 2.236 1.00 98.81 96 GLY A C 1
ATOM 687 O O . GLY A 1 96 ? -7.261 8.820 2.271 1.00 98.81 96 GLY A O 1
ATOM 688 N N . LEU A 1 97 ? -5.353 7.801 1.628 1.00 98.88 97 LEU A N 1
ATOM 689 C CA . LEU A 1 97 ? -4.716 8.967 1.017 1.00 98.88 97 LEU A CA 1
ATOM 690 C C . LEU A 1 97 ? -4.533 8.761 -0.486 1.00 98.88 97 LEU A C 1
ATOM 692 O O . LEU A 1 97 ? -3.967 7.752 -0.907 1.00 98.88 97 LEU A O 1
ATOM 696 N N . ASN A 1 98 ? -4.909 9.767 -1.278 1.00 98.75 98 ASN A N 1
ATOM 697 C CA . ASN A 1 98 ? -4.424 9.903 -2.646 1.00 98.75 98 ASN A CA 1
ATOM 698 C C . ASN A 1 98 ? -3.060 10.597 -2.630 1.00 98.75 98 ASN A C 1
ATOM 700 O O . ASN A 1 98 ? -2.972 11.815 -2.475 1.00 98.75 98 ASN A O 1
ATOM 704 N N . TRP A 1 99 ? -1.987 9.829 -2.792 1.00 98.56 99 TRP A N 1
ATOM 705 C CA . TRP A 1 99 ? -0.615 10.353 -2.802 1.00 98.56 99 TRP A CA 1
ATOM 706 C C . TRP A 1 99 ? -0.103 10.634 -4.232 1.00 98.56 99 TRP A C 1
ATOM 708 O O . TRP A 1 99 ? 0.900 11.329 -4.426 1.00 98.56 99 TRP A O 1
ATOM 718 N N . LEU A 1 100 ? -0.846 10.175 -5.243 1.00 98.38 100 LEU A N 1
ATOM 719 C CA . LEU A 1 100 ? -0.698 10.550 -6.651 1.00 98.38 100 LEU A CA 1
ATOM 720 C C . LEU A 1 100 ? -1.804 11.533 -7.060 1.00 98.38 100 LEU A C 1
ATOM 722 O O . LEU A 1 100 ? -2.972 11.338 -6.716 1.00 98.38 100 LEU A O 1
ATOM 726 N N . SER A 1 101 ? -1.453 12.559 -7.832 1.00 98.38 101 SER A N 1
ATOM 727 C CA . SER A 1 101 ? -2.402 13.453 -8.509 1.00 98.38 101 SER A CA 1
ATOM 728 C C . SER A 1 101 ? -3.207 12.716 -9.583 1.00 98.38 101 SER A C 1
ATOM 730 O O . SER A 1 101 ? -2.841 11.623 -10.006 1.00 98.38 101 SER A O 1
ATOM 732 N N . SER A 1 102 ? -4.297 13.312 -10.072 1.00 97.12 102 SER A N 1
ATOM 733 C CA . SER A 1 102 ? -5.077 12.720 -11.171 1.00 97.12 102 SER A CA 1
ATOM 734 C C . SER A 1 102 ? -4.244 12.508 -12.440 1.00 97.12 102 SER A C 1
ATOM 736 O O . SER A 1 102 ? -4.393 11.477 -13.089 1.00 97.12 102 SER A O 1
ATOM 738 N N . THR A 1 103 ? -3.339 13.439 -12.763 1.00 97.38 103 THR A N 1
ATOM 739 C CA . THR A 1 103 ? -2.416 13.315 -13.902 1.00 97.38 103 THR A CA 1
ATOM 740 C C . THR A 1 103 ? -1.452 12.149 -13.713 1.00 97.38 103 THR A C 1
ATOM 742 O O . THR A 1 103 ? -1.310 11.321 -14.607 1.00 97.38 103 THR A O 1
ATOM 745 N N . GLU A 1 104 ? -0.838 12.033 -12.535 1.00 97.56 104 GLU A N 1
ATOM 746 C CA . GLU A 1 104 ? 0.056 10.913 -12.217 1.00 97.56 104 GLU A CA 1
ATOM 747 C C . GLU A 1 104 ? -0.688 9.574 -12.268 1.00 97.56 104 GLU A C 1
ATOM 749 O O . GLU A 1 104 ? -0.188 8.612 -12.841 1.00 97.56 104 GLU A O 1
ATOM 754 N N . ARG A 1 105 ? -1.924 9.504 -11.757 1.00 95.31 105 ARG A N 1
ATOM 755 C CA . ARG A 1 105 ? -2.746 8.287 -11.866 1.00 95.31 105 ARG A CA 1
ATOM 756 C C . ARG A 1 105 ? -3.051 7.904 -13.318 1.00 95.31 105 ARG A C 1
ATOM 758 O O . ARG A 1 105 ? -3.157 6.723 -13.617 1.00 95.31 105 ARG A O 1
ATOM 765 N N . SER A 1 106 ? -3.165 8.873 -14.225 1.00 93.44 106 SER A N 1
ATOM 766 C CA . SER A 1 106 ? -3.362 8.593 -15.656 1.00 93.44 106 SER A CA 1
ATOM 767 C C . SER A 1 106 ? -2.086 8.191 -16.406 1.00 93.44 106 SER A C 1
ATOM 769 O O . SER A 1 106 ? -2.179 7.754 -17.549 1.00 93.44 106 SER A O 1
ATOM 771 N N . LEU A 1 107 ? -0.911 8.336 -15.783 1.00 92.94 107 LEU A N 1
ATOM 772 C CA . LEU A 1 107 ? 0.403 8.062 -16.375 1.00 92.94 107 LEU A CA 1
ATOM 773 C C . LEU A 1 107 ? 1.248 7.193 -15.423 1.00 92.94 107 LEU A C 1
ATOM 775 O O . LEU A 1 107 ? 2.266 7.648 -14.897 1.00 92.94 107 LEU A O 1
ATOM 779 N N . PRO A 1 108 ? 0.840 5.939 -15.153 1.00 93.25 108 PRO A N 1
ATOM 780 C CA . PRO A 1 108 ? 1.522 5.076 -14.188 1.00 93.25 108 PRO A CA 1
ATOM 781 C C . PRO A 1 108 ? 3.009 4.851 -14.502 1.00 93.25 108 PRO A C 1
ATOM 783 O O . PRO A 1 108 ? 3.816 4.700 -13.583 1.00 93.25 108 PRO A O 1
ATOM 786 N N . GLN A 1 109 ? 3.403 4.877 -15.775 1.00 92.50 109 GLN A N 1
ATOM 787 C CA . GLN A 1 109 ? 4.796 4.753 -16.205 1.00 92.50 109 GLN A CA 1
ATOM 788 C C . GLN A 1 109 ? 5.712 5.866 -15.678 1.00 92.50 109 GLN A C 1
ATOM 790 O O . GLN A 1 109 ? 6.912 5.633 -15.505 1.00 92.50 109 GLN A O 1
ATOM 795 N N . ASP A 1 110 ? 5.151 7.037 -15.367 1.00 95.38 110 ASP A N 1
ATOM 796 C CA . ASP A 1 110 ? 5.893 8.207 -14.897 1.00 95.38 110 ASP A CA 1
ATOM 797 C C . ASP A 1 110 ? 6.076 8.226 -13.372 1.00 95.38 110 ASP A C 1
ATOM 799 O O . ASP A 1 110 ? 6.809 9.056 -12.834 1.00 95.38 110 ASP A O 1
ATOM 803 N N . ASN A 1 111 ? 5.447 7.292 -12.653 1.00 97.19 111 ASN A N 1
ATOM 804 C CA . ASN A 1 111 ? 5.414 7.301 -11.195 1.00 97.19 111 ASN A CA 1
ATOM 805 C C . ASN A 1 111 ? 6.535 6.451 -10.593 1.00 97.19 111 ASN A C 1
ATOM 807 O O . ASN A 1 111 ? 6.574 5.229 -10.742 1.00 97.19 111 ASN A O 1
ATOM 811 N N . TYR A 1 112 ? 7.421 7.099 -9.844 1.00 98.25 112 TYR A N 1
ATOM 812 C CA . TYR A 1 112 ? 8.540 6.487 -9.127 1.00 98.25 112 TYR A CA 1
ATOM 813 C C . TYR A 1 112 ? 8.636 7.035 -7.697 1.00 98.25 112 TYR A C 1
ATOM 815 O O . TYR A 1 112 ? 7.899 7.943 -7.300 1.00 98.25 112 TYR A O 1
ATOM 823 N N . HIS A 1 113 ? 9.537 6.471 -6.896 1.00 98.75 113 HIS A N 1
ATOM 824 C CA . HIS A 1 113 ? 9.700 6.850 -5.498 1.00 98.75 113 HIS A CA 1
ATOM 825 C C . HIS A 1 113 ? 10.438 8.174 -5.379 1.00 98.75 113 HIS A C 1
ATOM 827 O O . HIS A 1 113 ? 11.481 8.365 -6.004 1.00 98.75 113 HIS A O 1
ATOM 833 N N . GLN A 1 114 ? 9.869 9.089 -4.594 1.00 97.94 114 GLN A N 1
ATOM 834 C CA . GLN A 1 114 ? 10.389 10.437 -4.393 1.00 97.94 114 GLN A CA 1
ATOM 835 C C . GLN A 1 114 ? 10.124 10.893 -2.954 1.00 97.94 114 GLN A C 1
ATOM 837 O O . GLN A 1 114 ? 9.050 10.584 -2.423 1.00 97.94 114 GLN A O 1
ATOM 842 N N . PRO A 1 115 ? 11.022 11.690 -2.345 1.00 98.25 115 PRO A N 1
ATOM 843 C CA . PRO A 1 115 ? 10.837 12.200 -0.985 1.00 98.25 115 PRO A CA 1
ATOM 844 C C . PRO A 1 115 ? 9.524 12.965 -0.785 1.00 98.25 115 PRO A C 1
ATOM 846 O O . PRO A 1 115 ? 8.877 12.827 0.243 1.00 98.25 115 PRO A O 1
ATOM 849 N N . SER A 1 116 ? 9.068 13.717 -1.791 1.00 98.06 116 SER A N 1
ATOM 850 C CA . SER A 1 116 ? 7.801 14.457 -1.713 1.00 98.06 116 SER A CA 1
ATOM 851 C C . SER A 1 116 ? 6.581 13.542 -1.567 1.00 98.06 116 SER A C 1
ATOM 853 O O . SER A 1 116 ? 5.624 13.897 -0.885 1.00 98.06 116 SER A O 1
ATOM 855 N N . LYS A 1 117 ? 6.607 12.349 -2.173 1.00 98.38 117 LYS A N 1
ATOM 856 C CA . LYS A 1 117 ? 5.536 11.349 -2.039 1.00 98.38 117 LYS A CA 1
ATOM 857 C C . LYS A 1 117 ? 5.595 10.651 -0.686 1.00 98.38 117 LYS A C 1
ATOM 859 O O . LYS A 1 117 ? 4.557 10.469 -0.055 1.00 98.38 117 LYS A O 1
ATOM 864 N N . ALA A 1 118 ? 6.805 10.325 -0.233 1.00 98.62 118 ALA A N 1
ATOM 865 C CA . ALA A 1 118 ? 7.041 9.786 1.099 1.00 98.62 118 ALA A CA 1
ATOM 866 C C . ALA A 1 118 ? 6.534 10.742 2.193 1.00 98.62 118 ALA A C 1
ATOM 868 O O . ALA A 1 118 ? 5.813 10.312 3.090 1.00 98.62 118 ALA A O 1
ATOM 869 N N . GLN A 1 119 ? 6.812 12.040 2.051 1.00 98.69 119 GLN A N 1
ATOM 870 C CA . GLN A 1 119 ? 6.366 13.074 2.983 1.00 98.69 119 GLN A CA 1
ATOM 871 C C . GLN A 1 119 ? 4.838 13.176 3.072 1.00 98.69 119 GLN A C 1
ATOM 873 O O . GLN A 1 119 ? 4.296 13.173 4.172 1.00 98.69 119 GLN A O 1
ATOM 878 N N . LEU A 1 120 ? 4.125 13.193 1.936 1.00 98.69 120 LEU A N 1
ATOM 879 C CA . LEU A 1 120 ? 2.653 13.201 1.938 1.00 98.69 120 LEU A CA 1
ATOM 880 C C . LEU A 1 120 ? 2.076 12.023 2.733 1.00 98.69 120 LEU A C 1
ATOM 882 O O . LEU A 1 120 ? 1.097 12.178 3.460 1.00 98.69 120 LEU A O 1
ATOM 886 N N . ILE A 1 121 ? 2.689 10.845 2.608 1.00 98.81 121 ILE A N 1
ATOM 887 C CA . ILE A 1 121 ? 2.265 9.656 3.345 1.00 98.81 121 ILE A CA 1
ATOM 888 C C . ILE A 1 121 ? 2.573 9.806 4.833 1.00 98.81 121 ILE A C 1
ATOM 890 O O . ILE A 1 121 ? 1.674 9.590 5.643 1.00 98.81 121 ILE A O 1
ATOM 894 N N . SER A 1 122 ? 3.797 10.184 5.216 1.00 98.69 122 SER A N 1
ATOM 895 C CA . SER A 1 122 ? 4.155 10.337 6.633 1.00 98.69 122 SER A CA 1
ATOM 896 C C . SER A 1 122 ? 3.311 11.401 7.334 1.00 98.69 122 SER A C 1
ATOM 898 O O . SER A 1 122 ? 2.852 11.167 8.453 1.00 98.69 122 SER A O 1
ATOM 900 N N . ASP A 1 123 ? 3.050 12.527 6.666 1.00 98.75 123 ASP A N 1
ATOM 901 C CA . ASP A 1 123 ? 2.213 13.610 7.186 1.00 98.75 123 ASP A CA 1
ATOM 902 C C . ASP A 1 123 ? 0.778 13.119 7.400 1.00 98.75 123 ASP A C 1
ATOM 904 O O . ASP A 1 123 ? 0.210 13.308 8.473 1.00 98.75 123 ASP A O 1
ATOM 908 N N . PHE A 1 124 ? 0.227 12.359 6.450 1.00 98.94 124 PHE A N 1
ATOM 909 C CA . PHE A 1 124 ? -1.101 11.769 6.602 1.00 98.94 124 PHE A CA 1
ATOM 910 C C . PHE A 1 124 ? -1.182 10.763 7.759 1.00 98.94 124 PHE A C 1
ATOM 912 O O . PHE A 1 124 ? -2.172 10.748 8.492 1.00 98.94 124 PHE A O 1
ATOM 919 N N . LEU A 1 125 ? -0.149 9.937 7.979 1.00 98.88 125 LEU A N 1
ATOM 920 C CA . LEU A 1 125 ? -0.107 9.042 9.144 1.00 98.88 125 LEU A CA 1
ATOM 921 C C . LEU A 1 125 ? -0.105 9.836 10.462 1.00 98.88 125 LEU A C 1
ATOM 923 O O . LEU A 1 125 ? -0.754 9.424 11.427 1.00 98.88 125 LEU A O 1
ATOM 927 N N . TRP A 1 126 ? 0.599 10.971 10.517 1.00 98.69 126 TRP A N 1
ATOM 928 C CA . TRP A 1 126 ? 0.560 11.876 11.668 1.00 98.69 126 TRP A CA 1
ATOM 929 C C . TRP A 1 126 ? -0.811 12.519 11.857 1.00 98.69 126 TRP A C 1
ATOM 931 O O . TRP A 1 126 ? -1.318 12.515 12.981 1.00 98.69 126 TRP A O 1
ATOM 941 N N . ASP A 1 127 ? -1.434 12.996 10.781 1.00 98.81 127 ASP A N 1
ATOM 942 C CA . ASP A 1 127 ? -2.759 13.613 10.811 1.00 98.81 127 ASP A CA 1
ATOM 943 C C . ASP A 1 127 ? -3.82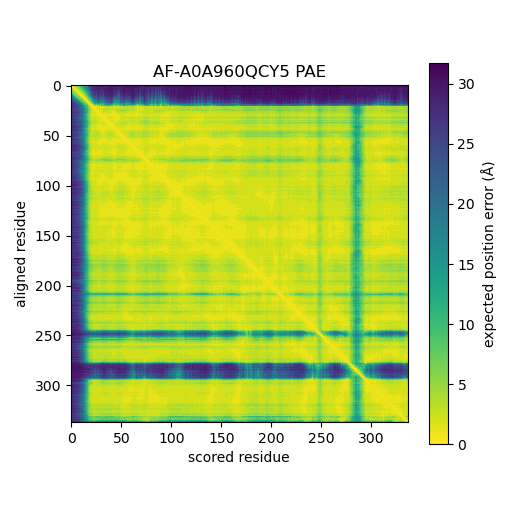1 12.629 11.318 1.00 98.81 127 ASP A C 1
ATOM 945 O O . ASP A 1 127 ? -4.6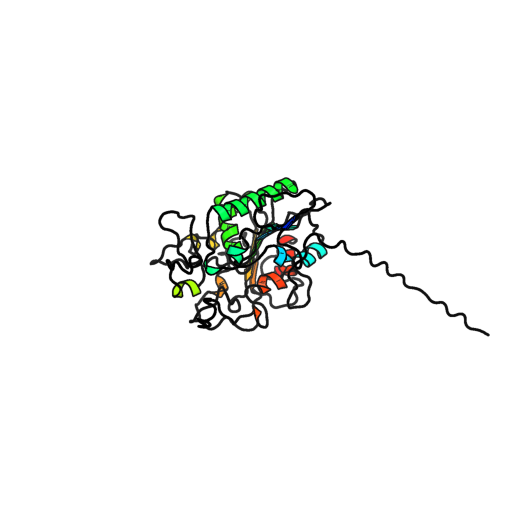36 12.982 12.173 1.00 98.81 127 ASP A O 1
ATOM 949 N N . VAL A 1 128 ? -3.786 11.367 10.873 1.00 98.88 128 VAL A N 1
ATOM 950 C CA . VAL A 1 128 ? -4.698 10.314 11.357 1.00 98.88 128 VAL A CA 1
ATOM 951 C C . VAL A 1 128 ? -4.508 10.065 12.853 1.00 98.88 128 VAL A C 1
ATOM 953 O O . VAL A 1 128 ? -5.485 9.992 13.602 1.00 98.88 128 VAL A O 1
ATOM 956 N N . LYS A 1 129 ? -3.263 9.969 13.331 1.00 98.75 129 LYS A N 1
ATOM 957 C CA . LYS A 1 129 ? -2.987 9.811 14.768 1.00 98.75 129 LYS A CA 1
ATOM 958 C C . LYS A 1 129 ? -3.485 11.004 15.576 1.00 98.75 129 LYS A C 1
ATOM 960 O O . LYS A 1 129 ? -4.091 10.813 16.627 1.00 98.75 129 LYS A O 1
ATOM 965 N N . ALA A 1 130 ? -3.246 12.218 15.087 1.00 98.50 130 ALA A N 1
ATOM 966 C CA . ALA A 1 130 ? -3.683 13.443 15.742 1.00 98.50 130 ALA A CA 1
ATOM 967 C C . ALA A 1 130 ? -5.214 13.526 15.815 1.00 98.50 130 ALA A C 1
ATOM 969 O O . ALA A 1 130 ? -5.759 13.822 16.875 1.00 98.50 130 ALA A O 1
ATOM 970 N N . TYR A 1 131 ? -5.905 13.199 14.721 1.00 98.62 131 TYR A N 1
ATOM 971 C CA . TYR A 1 131 ? -7.365 13.212 14.643 1.00 98.62 131 TYR A CA 1
ATOM 972 C C . TYR A 1 131 ? -8.020 12.167 15.553 1.00 98.62 131 TYR A C 1
ATOM 974 O O . TYR A 1 131 ? -9.001 12.453 16.234 1.00 98.62 131 TYR A O 1
ATOM 982 N N . THR A 1 132 ? -7.468 10.954 15.588 1.00 98.62 132 THR A N 1
ATOM 983 C CA . THR A 1 132 ? -8.042 9.830 16.347 1.00 98.62 132 THR A CA 1
ATOM 984 C C . THR A 1 132 ? -7.576 9.762 17.800 1.00 98.62 132 THR A C 1
ATOM 986 O O . THR A 1 132 ? -8.140 9.004 18.586 1.00 98.62 132 THR A O 1
ATOM 989 N N . GLY A 1 133 ? -6.516 10.491 18.160 1.00 98.38 133 GLY A N 1
ATOM 990 C CA . GLY A 1 133 ? -5.831 10.364 19.449 1.00 98.38 133 GLY A CA 1
ATOM 991 C C . GLY A 1 133 ? -5.043 9.057 19.619 1.00 98.38 133 GLY A C 1
ATOM 992 O O . GLY A 1 133 ? -4.556 8.773 20.714 1.00 98.38 133 GLY A O 1
ATOM 993 N N . SER A 1 134 ? -4.907 8.244 18.565 1.00 98.44 134 SER A N 1
ATOM 994 C CA . SER A 1 134 ? -4.213 6.955 18.628 1.00 98.44 134 SER A CA 1
ATOM 995 C C . SER A 1 134 ? -2.691 7.110 18.584 1.00 98.44 134 SER A C 1
ATOM 997 O O . SER A 1 134 ? -2.138 7.883 17.803 1.00 98.44 134 SER A O 1
ATOM 999 N N . SER A 1 135 ? -1.976 6.319 19.389 1.00 98.31 135 SER A N 1
ATOM 1000 C CA . SER A 1 135 ? -0.504 6.307 19.396 1.00 98.31 135 SER A CA 1
ATOM 1001 C C . SER A 1 135 ? 0.104 5.560 18.206 1.00 98.31 135 SER A C 1
ATOM 1003 O O . SER A 1 135 ? 1.255 5.819 17.844 1.00 98.31 135 SER A O 1
ATOM 1005 N N . GLN A 1 136 ? -0.663 4.660 17.589 1.00 98.81 136 GLN A N 1
ATOM 1006 C CA . GLN A 1 136 ? -0.264 3.876 16.426 1.00 98.81 136 GLN A CA 1
ATOM 1007 C C . GLN A 1 136 ? -1.391 3.795 15.393 1.00 98.81 136 GLN A C 1
ATOM 1009 O O . GLN A 1 136 ? -2.558 3.989 15.730 1.00 98.81 136 GLN A O 1
ATOM 1014 N N . VAL A 1 137 ? -1.026 3.442 14.164 1.00 98.94 137 VAL A N 1
ATOM 1015 C CA . VAL A 1 137 ? -1.926 3.100 13.055 1.00 98.94 137 VAL A CA 1
ATOM 1016 C C . VAL A 1 137 ? -1.608 1.702 12.525 1.00 98.94 137 VAL A C 1
ATOM 1018 O O . VAL A 1 137 ? -0.501 1.187 12.718 1.00 98.94 137 VAL A O 1
ATOM 1021 N N . ASP A 1 138 ? -2.567 1.096 11.837 1.00 98.94 138 ASP A N 1
ATOM 1022 C CA . ASP A 1 138 ? -2.335 -0.031 10.944 1.00 98.94 138 ASP A CA 1
ATOM 1023 C C . ASP A 1 138 ? -2.277 0.470 9.505 1.00 98.94 138 ASP A C 1
ATOM 1025 O O . ASP A 1 138 ? -3.101 1.280 9.088 1.00 98.94 138 ASP A O 1
ATOM 1029 N N . VAL A 1 139 ? -1.324 -0.032 8.729 1.00 98.94 139 VAL A N 1
ATOM 1030 C CA . VAL A 1 139 ? -1.158 0.346 7.325 1.00 98.94 139 VAL A CA 1
ATOM 1031 C C . VAL A 1 139 ? -1.560 -0.826 6.444 1.00 98.94 139 VAL A C 1
ATOM 1033 O O . VAL A 1 139 ? -1.024 -1.925 6.585 1.00 98.94 139 VAL A O 1
ATOM 1036 N N . VAL A 1 140 ? -2.484 -0.581 5.519 1.00 98.94 140 VAL A N 1
ATOM 1037 C CA . VAL A 1 140 ? -2.829 -1.492 4.426 1.00 98.94 140 VAL A CA 1
ATOM 1038 C C . VAL A 1 140 ? -2.380 -0.832 3.136 1.00 98.94 140 VAL A C 1
ATOM 1040 O O . VAL A 1 140 ? -2.811 0.266 2.803 1.00 98.94 140 VAL A O 1
ATOM 1043 N N . SER A 1 141 ? -1.494 -1.482 2.401 1.00 98.88 141 SER A N 1
ATOM 1044 C CA . SER A 1 141 ? -0.891 -0.909 1.201 1.00 98.88 141 SER A CA 1
ATOM 1045 C C . SER A 1 141 ? -0.972 -1.889 0.044 1.00 98.88 141 SER A C 1
ATOM 1047 O O . SER A 1 141 ? -0.900 -3.101 0.252 1.00 98.88 141 SER A O 1
ATOM 1049 N N . HIS A 1 142 ? -1.148 -1.376 -1.171 1.00 98.88 142 HIS A N 1
ATOM 1050 C CA . HIS A 1 142 ? -1.273 -2.186 -2.383 1.00 98.88 142 HIS A CA 1
ATOM 1051 C C . HIS A 1 142 ? -0.282 -1.747 -3.462 1.00 98.88 142 HIS A C 1
ATOM 1053 O O . HIS A 1 142 ? -0.039 -0.552 -3.624 1.00 98.88 142 HIS A O 1
ATOM 1059 N N . SER A 1 143 ? 0.273 -2.704 -4.212 1.00 98.25 143 SER A N 1
ATOM 1060 C CA . SER A 1 143 ? 1.120 -2.459 -5.385 1.00 98.25 143 SER A CA 1
ATOM 1061 C C . SER A 1 143 ? 2.297 -1.518 -5.068 1.00 98.25 143 SER A C 1
ATOM 1063 O O . SER A 1 143 ? 2.981 -1.696 -4.058 1.00 98.25 143 SER A O 1
ATOM 1065 N N . LEU A 1 144 ? 2.536 -0.491 -5.890 1.00 98.50 144 LEU A N 1
ATOM 1066 C CA . LEU A 1 144 ? 3.529 0.568 -5.651 1.00 98.50 144 LEU A CA 1
ATOM 1067 C C . LEU A 1 144 ? 3.339 1.278 -4.296 1.00 98.50 144 LEU A C 1
ATOM 1069 O O . LEU A 1 144 ? 4.310 1.734 -3.693 1.00 98.50 144 LEU A O 1
ATOM 1073 N N . GLY A 1 145 ? 2.110 1.326 -3.777 1.00 98.81 145 GLY A N 1
ATOM 1074 C CA . GLY A 1 145 ? 1.815 1.849 -2.447 1.00 98.81 145 GLY A CA 1
ATOM 1075 C C . GLY A 1 145 ? 2.533 1.085 -1.334 1.00 98.81 145 GLY A C 1
ATOM 1076 O O . GLY A 1 145 ? 2.864 1.690 -0.321 1.00 98.81 145 GLY A O 1
ATOM 1077 N N . VAL A 1 146 ? 2.852 -0.205 -1.516 1.00 98.94 146 VAL A N 1
ATOM 1078 C CA . VAL A 1 146 ? 3.613 -0.997 -0.531 1.00 98.94 146 VAL A CA 1
ATOM 1079 C C . VAL A 1 146 ? 5.024 -0.449 -0.365 1.00 98.94 146 VAL A C 1
ATOM 1081 O O . VAL A 1 146 ? 5.442 -0.123 0.745 1.00 98.94 146 VAL A O 1
ATOM 1084 N N . THR A 1 147 ? 5.767 -0.323 -1.463 1.00 98.81 147 THR A N 1
ATOM 1085 C CA . THR A 1 147 ? 7.157 0.148 -1.430 1.00 98.81 147 THR A CA 1
ATOM 1086 C C . THR A 1 147 ? 7.236 1.633 -1.092 1.00 98.81 147 THR A C 1
ATOM 1088 O O . THR A 1 147 ? 8.137 2.042 -0.360 1.00 98.81 147 THR A O 1
ATOM 1091 N N . MET A 1 148 ? 6.257 2.435 -1.522 1.00 98.88 148 MET A N 1
ATOM 1092 C CA . MET A 1 148 ? 6.168 3.836 -1.116 1.00 98.88 148 MET A CA 1
ATOM 1093 C C . MET A 1 148 ? 5.855 3.991 0.380 1.00 98.88 148 MET A C 1
ATOM 1095 O O . MET A 1 148 ? 6.483 4.812 1.043 1.00 98.88 148 MET A O 1
ATOM 1099 N N . ALA A 1 149 ? 4.946 3.189 0.941 1.00 98.88 149 ALA A N 1
ATOM 1100 C CA . ALA A 1 149 ? 4.647 3.210 2.371 1.00 98.88 149 ALA A CA 1
ATOM 1101 C C . ALA A 1 149 ? 5.861 2.793 3.207 1.00 98.88 149 ALA A C 1
ATOM 1103 O O . ALA A 1 149 ? 6.204 3.465 4.176 1.00 98.88 149 ALA A O 1
ATOM 1104 N N . LEU A 1 150 ? 6.543 1.713 2.810 1.00 98.88 150 LEU A N 1
ATOM 1105 C CA . LEU A 1 150 ? 7.778 1.265 3.456 1.00 98.88 150 LEU A CA 1
ATOM 1106 C C . LEU A 1 150 ? 8.844 2.362 3.435 1.00 98.88 150 LEU A C 1
ATOM 1108 O O . LEU A 1 150 ? 9.479 2.612 4.458 1.00 98.88 150 LEU A O 1
ATOM 1112 N N . PHE A 1 151 ? 9.014 3.031 2.293 1.00 98.81 151 PHE A N 1
ATOM 1113 C CA . PHE A 1 151 ? 9.929 4.158 2.166 1.00 98.81 151 PHE A CA 1
ATOM 1114 C C . PHE A 1 151 ? 9.535 5.310 3.097 1.00 98.81 151 PHE A C 1
ATOM 1116 O O . PHE A 1 151 ? 10.367 5.728 3.894 1.00 98.81 151 PHE A O 1
ATOM 1123 N N . ALA A 1 152 ? 8.278 5.756 3.068 1.00 98.81 152 ALA A N 1
ATOM 1124 C CA . ALA A 1 152 ? 7.783 6.845 3.908 1.00 98.81 152 ALA A CA 1
ATOM 1125 C C . ALA A 1 152 ? 7.958 6.579 5.410 1.00 98.81 152 ALA A C 1
ATOM 1127 O O . ALA A 1 152 ? 8.401 7.450 6.155 1.00 98.81 152 ALA A O 1
ATOM 1128 N N . ILE A 1 153 ? 7.626 5.367 5.862 1.00 98.88 153 ILE A N 1
ATOM 1129 C CA . ILE A 1 153 ? 7.697 4.993 7.279 1.00 98.88 153 ILE A CA 1
ATOM 1130 C C . ILE A 1 153 ? 9.153 4.906 7.752 1.00 98.88 153 ILE A C 1
ATOM 1132 O O . ILE A 1 153 ? 9.450 5.344 8.865 1.00 98.88 153 ILE A O 1
ATOM 1136 N N . GLU A 1 154 ? 10.051 4.337 6.941 1.00 98.38 154 GLU A N 1
ATOM 1137 C CA . GLU A 1 154 ? 11.477 4.259 7.279 1.00 98.38 154 GLU A CA 1
ATOM 1138 C C . GLU A 1 154 ? 12.120 5.650 7.282 1.00 98.38 154 GLU A C 1
ATOM 1140 O O . GLU A 1 154 ? 12.775 5.998 8.262 1.00 98.38 154 GLU A O 1
ATOM 1145 N N . ASP A 1 155 ? 11.882 6.455 6.242 1.00 97.94 155 ASP A N 1
ATOM 1146 C CA . ASP A 1 155 ? 12.462 7.796 6.079 1.00 97.94 155 ASP A CA 1
ATOM 1147 C C . ASP A 1 155 ? 12.053 8.744 7.215 1.00 97.94 155 ASP A C 1
ATOM 1149 O O . ASP A 1 155 ? 12.888 9.415 7.819 1.00 97.94 155 ASP A O 1
ATOM 1153 N N . ALA A 1 156 ? 10.777 8.707 7.606 1.00 98.19 156 ALA A N 1
ATOM 1154 C CA . ALA A 1 156 ? 10.265 9.499 8.719 1.00 98.19 156 ALA A CA 1
ATOM 1155 C C . ALA A 1 156 ? 10.568 8.895 10.110 1.00 98.19 156 ALA A C 1
ATOM 1157 O O . ALA A 1 156 ? 10.167 9.462 11.130 1.00 98.19 156 ALA A O 1
ATOM 1158 N N . GLY A 1 157 ? 11.226 7.729 10.195 1.00 98.19 157 GLY A N 1
ATOM 1159 C CA . GLY A 1 157 ? 11.512 7.050 11.466 1.00 98.19 157 GLY A CA 1
ATOM 1160 C C . GLY A 1 157 ? 10.255 6.612 12.234 1.00 98.19 157 GLY A C 1
ATOM 1161 O O . GLY A 1 157 ? 10.260 6.531 13.464 1.00 98.19 157 GLY A O 1
ATOM 1162 N N . MET A 1 158 ? 9.157 6.330 11.528 1.00 98.12 158 MET A N 1
ATOM 1163 C CA . MET A 1 158 ? 7.813 6.170 12.098 1.00 98.12 158 MET A CA 1
ATOM 1164 C C . MET A 1 158 ? 7.435 4.733 12.463 1.00 98.12 158 MET A C 1
ATOM 1166 O O . MET A 1 158 ? 6.288 4.486 12.832 1.00 98.12 158 MET A O 1
ATOM 1170 N N . TRP A 1 159 ? 8.360 3.773 12.431 1.00 98.50 159 TRP A N 1
ATOM 1171 C CA . TRP A 1 159 ? 8.040 2.371 12.740 1.00 98.50 159 TRP A CA 1
ATOM 1172 C C . TRP A 1 159 ? 7.385 2.159 14.109 1.00 98.50 159 TRP A C 1
ATOM 1174 O O . TRP A 1 159 ? 6.494 1.326 14.240 1.00 98.50 159 TRP A O 1
ATOM 1184 N N . SER A 1 160 ? 7.746 2.950 15.123 1.00 98.19 160 SER A N 1
ATOM 1185 C CA . SER A 1 160 ? 7.092 2.903 16.441 1.00 98.19 160 SER A CA 1
ATOM 1186 C C . SER A 1 160 ? 5.616 3.325 16.404 1.00 98.19 160 SER A C 1
ATOM 1188 O O . SER A 1 160 ? 4.840 2.930 17.274 1.00 98.19 160 SER A O 1
ATOM 1190 N N . SER A 1 161 ? 5.211 4.079 15.381 1.00 98.69 161 SER A N 1
ATOM 1191 C CA . SER A 1 161 ? 3.836 4.517 15.130 1.00 98.69 161 SER A CA 1
ATOM 1192 C C . SER A 1 161 ? 3.026 3.529 14.288 1.00 98.69 161 SER A C 1
ATOM 1194 O O . SER A 1 161 ? 1.840 3.765 14.083 1.00 98.69 161 SER A O 1
ATOM 1196 N N . VAL A 1 162 ? 3.618 2.431 13.809 1.00 98.88 162 VAL A N 1
ATOM 1197 C CA . VAL A 1 162 ? 2.928 1.432 12.980 1.00 98.88 162 VAL A CA 1
ATOM 1198 C C . VAL A 1 162 ? 2.797 0.125 13.754 1.00 98.88 162 VAL A C 1
ATOM 1200 O O . VAL A 1 162 ? 3.787 -0.541 14.065 1.00 98.88 162 VAL A O 1
ATOM 1203 N N . ARG A 1 163 ? 1.558 -0.261 14.067 1.00 98.88 163 ARG A N 1
ATOM 1204 C CA . ARG A 1 163 ? 1.242 -1.481 14.820 1.00 98.88 163 ARG A CA 1
ATOM 1205 C C . ARG A 1 163 ? 1.303 -2.710 13.914 1.00 98.88 163 ARG A C 1
ATOM 1207 O O . ARG A 1 163 ? 2.005 -3.679 14.222 1.00 98.88 163 ARG A O 1
ATOM 1214 N N . ARG A 1 164 ? 0.581 -2.670 12.792 1.00 98.94 164 ARG A N 1
ATOM 1215 C CA . ARG A 1 164 ? 0.557 -3.726 11.771 1.00 98.94 164 ARG A CA 1
ATOM 1216 C C . ARG A 1 164 ? 0.728 -3.125 10.381 1.00 98.94 164 ARG A C 1
ATOM 1218 O O . ARG A 1 164 ? 0.202 -2.054 10.099 1.00 98.94 164 ARG A O 1
ATOM 1225 N N . PHE A 1 165 ? 1.452 -3.833 9.525 1.00 98.94 165 PHE A N 1
ATOM 1226 C CA . PHE A 1 165 ? 1.659 -3.474 8.127 1.00 98.94 165 PHE A CA 1
ATOM 1227 C C . PHE A 1 165 ? 1.230 -4.643 7.239 1.00 98.94 165 PHE A C 1
ATOM 1229 O O . PHE A 1 165 ? 1.784 -5.738 7.352 1.00 98.94 165 PHE A O 1
ATOM 1236 N N . ILE A 1 166 ? 0.254 -4.414 6.363 1.00 98.94 166 ILE A N 1
ATOM 1237 C CA . ILE A 1 166 ? -0.179 -5.356 5.330 1.00 98.94 166 ILE A CA 1
ATOM 1238 C C . ILE A 1 166 ? 0.299 -4.826 3.977 1.00 98.94 166 ILE A C 1
ATOM 1240 O O . ILE A 1 166 ? -0.134 -3.760 3.534 1.00 98.94 166 ILE A O 1
ATOM 1244 N N . GLY A 1 167 ? 1.192 -5.574 3.328 1.00 98.88 167 GLY A N 1
ATOM 1245 C CA . GLY A 1 167 ? 1.624 -5.322 1.955 1.00 98.88 167 GLY A CA 1
ATOM 1246 C C . GLY A 1 167 ? 0.918 -6.257 0.977 1.00 98.88 167 GLY A C 1
ATOM 1247 O O . GLY A 1 167 ? 1.079 -7.472 1.060 1.00 98.88 167 GLY A O 1
ATOM 1248 N N . ILE A 1 168 ? 0.143 -5.711 0.046 1.00 98.88 168 ILE A N 1
ATOM 1249 C CA . ILE A 1 168 ? -0.624 -6.485 -0.935 1.00 98.88 168 ILE A CA 1
ATOM 1250 C C . ILE A 1 168 ? -0.009 -6.283 -2.318 1.00 98.88 168 ILE A C 1
ATOM 1252 O O . ILE A 1 168 ? 0.048 -5.154 -2.796 1.00 98.88 168 ILE A O 1
ATOM 1256 N N . ALA A 1 169 ? 0.449 -7.357 -2.962 1.00 97.62 169 ALA A N 1
ATOM 1257 C CA . ALA A 1 169 ? 1.031 -7.321 -4.309 1.00 97.62 169 ALA A CA 1
ATOM 1258 C C . ALA A 1 169 ? 2.167 -6.279 -4.487 1.00 97.62 169 ALA A C 1
ATOM 1260 O O . ALA A 1 169 ? 2.290 -5.630 -5.521 1.00 97.62 169 ALA A O 1
ATOM 1261 N N . GLY A 1 170 ? 3.000 -6.077 -3.459 1.00 97.56 170 GLY A N 1
ATOM 1262 C CA . GLY A 1 170 ? 4.079 -5.082 -3.486 1.00 97.56 170 GLY A CA 1
ATOM 1263 C C . GLY A 1 170 ? 5.313 -5.535 -4.271 1.00 97.56 170 GLY A C 1
ATOM 1264 O O . GLY A 1 170 ? 5.812 -6.631 -4.054 1.00 97.56 170 GLY A O 1
ATOM 1265 N N . GLY A 1 171 ? 5.882 -4.681 -5.121 1.00 95.56 171 GLY A N 1
ATOM 1266 C CA . GLY A 1 171 ? 7.114 -4.984 -5.868 1.00 95.56 171 GLY A CA 1
ATOM 1267 C C . GLY A 1 171 ? 8.401 -4.846 -5.042 1.00 95.56 171 GLY A C 1
ATOM 1268 O O . GLY A 1 171 ? 9.292 -4.099 -5.435 1.00 95.56 171 GLY A O 1
ATOM 1269 N N . MET A 1 172 ? 8.522 -5.522 -3.892 1.00 96.94 172 MET A N 1
ATOM 1270 C CA . MET A 1 172 ? 9.654 -5.333 -2.959 1.00 96.94 172 MET A CA 1
ATOM 1271 C C . MET A 1 172 ? 10.993 -5.881 -3.471 1.00 96.94 172 MET A C 1
ATOM 1273 O O . MET A 1 172 ? 12.040 -5.523 -2.932 1.00 96.94 172 MET A O 1
ATOM 1277 N N . ARG A 1 173 ? 10.975 -6.730 -4.505 1.00 95.69 173 ARG A N 1
ATOM 1278 C CA . ARG A 1 173 ? 12.172 -7.182 -5.239 1.00 95.69 173 ARG A CA 1
ATOM 1279 C C . ARG A 1 173 ? 12.278 -6.544 -6.633 1.00 95.69 173 ARG A C 1
ATOM 1281 O O . ARG A 1 173 ? 13.033 -7.021 -7.477 1.00 95.69 173 ARG A O 1
ATOM 1288 N N . GLY A 1 174 ? 11.527 -5.469 -6.876 1.00 93.81 174 GLY A N 1
ATOM 1289 C CA . GLY A 1 174 ? 11.383 -4.833 -8.183 1.00 93.81 174 GLY A CA 1
ATOM 1290 C C . GLY A 1 174 ? 10.438 -5.586 -9.125 1.00 93.81 174 GLY A C 1
ATOM 1291 O O . GLY A 1 174 ? 9.869 -6.626 -8.774 1.00 93.81 174 GLY A O 1
ATOM 1292 N N . LEU A 1 175 ? 10.269 -5.033 -10.328 1.00 90.44 175 LEU A N 1
ATOM 1293 C CA . LEU A 1 175 ? 9.447 -5.599 -11.396 1.00 90.44 175 LEU A CA 1
ATOM 1294 C C . LEU A 1 175 ? 10.334 -6.224 -12.481 1.00 90.44 175 LEU A C 1
ATOM 1296 O O . LEU A 1 175 ? 11.147 -5.521 -13.086 1.00 90.44 175 LEU A O 1
ATOM 1300 N N . PRO A 1 176 ? 10.173 -7.519 -12.788 1.00 85.94 176 PRO A N 1
ATOM 1301 C CA . PRO A 1 176 ? 10.895 -8.164 -13.876 1.00 85.94 176 PRO A CA 1
ATOM 1302 C C . PRO A 1 176 ? 10.694 -7.519 -15.254 1.00 85.94 176 PRO A C 1
ATOM 1304 O O . PRO A 1 176 ? 11.627 -7.515 -16.054 1.00 85.94 176 PRO A O 1
ATOM 1307 N N . SER A 1 177 ? 9.524 -6.933 -15.532 1.00 84.62 177 SER A N 1
ATOM 1308 C CA . SER A 1 177 ? 9.279 -6.153 -16.757 1.00 84.62 177 SER A CA 1
ATOM 1309 C C . SER A 1 177 ? 10.296 -5.023 -16.943 1.00 84.62 177 SER A C 1
ATOM 1311 O O . SER A 1 177 ? 10.712 -4.739 -18.067 1.00 84.62 177 SER A O 1
ATOM 1313 N N . CYS A 1 178 ? 10.781 -4.428 -15.851 1.00 89.38 178 CYS A N 1
ATOM 1314 C CA . CYS A 1 178 ? 11.731 -3.326 -15.914 1.00 89.38 178 CYS A CA 1
ATOM 1315 C C . CYS A 1 178 ? 13.105 -3.729 -16.466 1.00 89.38 178 CYS A C 1
ATOM 1317 O O . CYS A 1 178 ? 13.799 -2.861 -16.995 1.00 89.38 178 CYS A O 1
ATOM 1319 N N . TRP A 1 179 ? 13.478 -5.018 -16.439 1.00 87.50 179 TRP A N 1
ATOM 1320 C CA . TRP A 1 179 ? 14.677 -5.506 -17.137 1.00 87.50 179 TRP A CA 1
ATOM 1321 C C . TRP A 1 179 ? 14.631 -5.208 -18.638 1.00 87.50 179 TRP A C 1
ATOM 1323 O O . TRP A 1 179 ? 15.652 -4.853 -19.222 1.00 87.50 179 TRP A O 1
ATOM 1333 N N . TRP A 1 180 ? 13.449 -5.327 -19.247 1.00 84.62 180 TRP A N 1
ATOM 1334 C CA . TRP A 1 180 ? 13.236 -5.084 -20.675 1.00 84.62 180 TRP A CA 1
ATOM 1335 C C . TRP A 1 180 ? 13.116 -3.598 -20.998 1.00 84.62 180 TRP A C 1
ATOM 1337 O O . TRP A 1 180 ? 13.657 -3.139 -22.000 1.00 84.62 180 TRP A O 1
ATOM 1347 N N . VAL A 1 181 ? 12.437 -2.846 -20.131 1.00 87.44 181 VAL A N 1
ATOM 1348 C CA . VAL A 1 181 ? 12.242 -1.396 -20.285 1.00 87.44 181 VAL A CA 1
ATOM 1349 C C . VAL A 1 181 ? 13.565 -0.633 -20.164 1.00 87.44 181 VAL A C 1
ATOM 1351 O O . VAL A 1 181 ? 13.782 0.348 -20.880 1.00 87.44 181 VAL A O 1
ATOM 1354 N N . GLY A 1 182 ? 14.455 -1.096 -19.282 1.00 90.38 182 GLY A N 1
ATOM 1355 C CA . GLY A 1 182 ? 15.761 -0.505 -19.016 1.00 90.38 182 GLY A CA 1
ATOM 1356 C C . GLY A 1 182 ? 15.753 0.489 -17.849 1.00 90.38 182 GLY A C 1
ATOM 1357 O O . GLY A 1 182 ? 14.854 1.312 -17.698 1.00 90.38 182 GLY A O 1
ATOM 1358 N N . TYR A 1 183 ? 16.816 0.449 -17.042 1.00 94.38 183 TYR A N 1
ATOM 1359 C CA . TYR A 1 183 ? 16.927 1.153 -15.755 1.00 94.38 183 TYR A CA 1
ATOM 1360 C C . TYR A 1 183 ? 17.027 2.685 -15.820 1.00 94.38 183 TYR A C 1
ATOM 1362 O O . TYR A 1 183 ? 17.035 3.346 -14.782 1.00 94.38 183 TYR A O 1
ATOM 1370 N N . ALA A 1 184 ? 17.178 3.255 -17.013 1.00 95.94 184 ALA A N 1
ATOM 1371 C CA . ALA A 1 184 ? 17.330 4.694 -17.234 1.00 95.94 184 ALA A CA 1
ATOM 1372 C C . ALA A 1 184 ? 16.468 5.180 -18.411 1.00 95.94 184 ALA A C 1
ATOM 1374 O O . ALA A 1 184 ? 16.808 6.152 -19.086 1.00 95.94 184 ALA A O 1
ATOM 1375 N N . ASN A 1 185 ? 15.366 4.481 -18.689 1.00 94.00 185 ASN A N 1
ATOM 1376 C CA . ASN A 1 185 ? 14.445 4.855 -19.749 1.00 94.00 185 ASN A CA 1
ATOM 1377 C C . ASN A 1 185 ? 13.579 6.047 -19.314 1.00 94.00 185 ASN A C 1
ATOM 1379 O O . ASN A 1 185 ? 12.713 5.917 -18.451 1.00 94.00 185 ASN A O 1
ATOM 1383 N N . ALA A 1 186 ? 13.805 7.208 -19.930 1.00 94.44 186 ALA A N 1
ATOM 1384 C CA . ALA A 1 186 ? 13.118 8.450 -19.577 1.00 94.44 186 ALA A CA 1
ATOM 1385 C C . ALA A 1 186 ? 11.603 8.434 -19.851 1.00 94.44 186 ALA A C 1
ATOM 1387 O O . ALA A 1 186 ? 10.895 9.247 -19.271 1.00 94.44 186 ALA A O 1
ATOM 1388 N N . ALA A 1 187 ? 11.108 7.532 -20.707 1.00 92.56 187 ALA A N 1
ATOM 1389 C CA . ALA A 1 187 ? 9.674 7.376 -20.967 1.00 92.56 187 ALA A CA 1
ATOM 1390 C C . ALA A 1 187 ? 8.964 6.474 -19.937 1.00 92.56 187 ALA A C 1
ATOM 1392 O O . ALA A 1 187 ? 7.741 6.407 -19.920 1.00 92.56 187 ALA A O 1
ATOM 1393 N N . TYR A 1 188 ? 9.730 5.761 -19.105 1.00 93.19 188 TYR A N 1
ATOM 1394 C CA . TYR A 1 188 ? 9.213 4.827 -18.104 1.00 93.19 188 TYR A CA 1
ATOM 1395 C C . TYR A 1 188 ? 10.029 4.932 -16.807 1.00 93.19 188 TYR A C 1
ATOM 1397 O O . TYR A 1 188 ? 10.617 3.940 -16.359 1.00 93.19 188 TYR A O 1
ATOM 1405 N N . PRO A 1 189 ? 10.115 6.121 -16.182 1.00 96.12 189 PRO A N 1
ATOM 1406 C CA . PRO A 1 189 ? 10.928 6.312 -14.984 1.00 96.12 189 PRO A CA 1
ATOM 1407 C C . PRO A 1 189 ? 10.442 5.477 -13.786 1.00 96.12 189 PRO A C 1
ATOM 1409 O O . PRO A 1 189 ? 11.233 5.225 -12.876 1.00 96.12 189 PRO A O 1
ATOM 1412 N N . THR A 1 190 ? 9.208 4.949 -13.800 1.00 96.25 190 THR A N 1
ATOM 1413 C CA . THR A 1 190 ? 8.761 3.912 -12.848 1.00 96.25 190 THR A CA 1
ATOM 1414 C C . THR A 1 190 ? 9.696 2.698 -12.819 1.00 96.25 190 THR A C 1
ATOM 1416 O O . THR A 1 190 ? 9.923 2.112 -11.764 1.00 96.25 190 THR A O 1
ATOM 1419 N N . CYS A 1 191 ? 10.323 2.370 -13.952 1.00 95.56 191 CYS A N 1
ATOM 1420 C CA . CYS A 1 191 ? 11.302 1.298 -14.102 1.00 95.56 191 CYS A CA 1
ATOM 1421 C C . CYS A 1 191 ? 12.751 1.753 -13.897 1.00 95.56 191 CYS A C 1
ATOM 1423 O O . CYS A 1 191 ? 13.678 1.024 -14.242 1.00 95.56 191 CYS A O 1
ATOM 1425 N N . GLY A 1 192 ? 12.968 2.940 -13.330 1.00 97.00 192 GLY A N 1
ATOM 1426 C CA . GLY A 1 192 ? 14.299 3.441 -13.016 1.00 97.00 192 GLY A CA 1
ATOM 1427 C C . GLY A 1 192 ? 15.024 2.603 -11.955 1.00 97.00 192 GLY A C 1
ATOM 1428 O O . GLY A 1 192 ? 14.401 2.030 -11.058 1.00 97.00 192 GLY A O 1
ATOM 1429 N N . SER A 1 193 ? 16.356 2.557 -12.008 1.00 98.12 193 SER A N 1
ATOM 1430 C CA . SER A 1 193 ? 17.167 2.161 -10.845 1.00 98.12 193 SER A CA 1
ATOM 1431 C C . SER A 1 193 ? 17.221 3.281 -9.800 1.00 98.12 193 SER A C 1
ATOM 1433 O O . SER A 1 193 ? 16.523 4.291 -9.917 1.00 98.12 193 SER A O 1
ATOM 1435 N N . GLN A 1 194 ? 18.058 3.131 -8.770 1.00 98.25 194 GLN A N 1
ATOM 1436 C CA . GLN A 1 194 ? 18.331 4.243 -7.864 1.00 98.25 194 GLN A CA 1
ATOM 1437 C C . GLN A 1 194 ? 19.016 5.381 -8.629 1.00 98.25 194 GLN A C 1
ATOM 1439 O O . GLN A 1 194 ? 19.916 5.151 -9.442 1.00 98.25 194 GLN A O 1
ATOM 1444 N N . ASN A 1 195 ? 18.571 6.609 -8.382 1.00 98.06 195 ASN A N 1
ATOM 1445 C CA . ASN A 1 195 ? 19.161 7.800 -8.963 1.00 98.06 195 ASN A CA 1
ATOM 1446 C C . ASN A 1 195 ? 20.569 8.024 -8.391 1.00 98.06 195 ASN A C 1
ATOM 1448 O O . ASN A 1 195 ? 20.812 7.872 -7.196 1.00 98.06 195 ASN A O 1
ATOM 1452 N N . TYR A 1 196 ? 21.498 8.416 -9.262 1.00 95.81 196 TYR A N 1
ATOM 1453 C CA . TYR A 1 196 ? 22.905 8.590 -8.903 1.00 95.81 196 TYR A CA 1
ATOM 1454 C C . TYR A 1 196 ? 23.156 9.766 -7.944 1.00 95.81 196 TYR A C 1
ATOM 1456 O O . TYR A 1 196 ? 24.050 9.703 -7.105 1.00 95.81 196 TYR A O 1
ATOM 1464 N N . PHE A 1 197 ? 22.382 10.846 -8.068 1.00 97.31 197 PHE A N 1
ATOM 1465 C CA . PHE A 1 197 ? 22.573 12.075 -7.293 1.00 97.31 197 PHE A CA 1
ATOM 1466 C C . PHE A 1 197 ? 21.729 12.120 -6.020 1.00 97.31 197 PHE A C 1
ATOM 1468 O O . PHE A 1 197 ? 22.046 12.882 -5.109 1.00 97.31 197 PHE A O 1
ATOM 1475 N N . ASN A 1 198 ? 20.656 11.332 -5.955 1.00 97.38 198 ASN A N 1
ATOM 1476 C CA . ASN A 1 198 ? 19.774 11.270 -4.801 1.00 97.38 198 ASN A CA 1
ATOM 1477 C C . ASN A 1 198 ? 19.297 9.829 -4.569 1.00 97.38 198 ASN A C 1
ATOM 1479 O O . ASN A 1 198 ? 18.472 9.311 -5.317 1.00 97.38 198 ASN A O 1
ATOM 1483 N N . SER A 1 199 ? 19.776 9.203 -3.495 1.00 96.94 199 SER A N 1
ATOM 1484 C CA . SER A 1 199 ? 19.439 7.822 -3.128 1.00 96.94 199 SER A CA 1
ATOM 1485 C C . SER A 1 199 ? 17.960 7.591 -2.801 1.00 96.94 199 SER A C 1
ATOM 1487 O O . SER A 1 199 ? 17.506 6.442 -2.786 1.00 96.94 199 SER A O 1
ATOM 1489 N N . ASP A 1 200 ? 17.209 8.659 -2.557 1.00 97.62 200 ASP A N 1
ATOM 1490 C CA . ASP A 1 200 ? 15.788 8.623 -2.216 1.00 97.62 200 ASP A CA 1
ATOM 1491 C C . ASP A 1 200 ? 14.881 8.812 -3.434 1.00 97.62 200 ASP A C 1
ATOM 1493 O O . ASP A 1 200 ? 13.656 8.793 -3.317 1.00 97.62 200 ASP A O 1
ATOM 1497 N N . ILE A 1 201 ? 15.483 8.932 -4.621 1.00 98.44 201 ILE A N 1
ATOM 1498 C CA . ILE A 1 201 ? 14.794 8.864 -5.904 1.00 98.44 201 ILE A CA 1
ATOM 1499 C C . ILE A 1 201 ? 15.135 7.531 -6.568 1.00 98.44 201 ILE A C 1
ATOM 1501 O O . ILE A 1 201 ? 16.296 7.255 -6.866 1.00 98.44 201 ILE A O 1
ATOM 1505 N N . PHE A 1 202 ? 14.135 6.683 -6.795 1.00 98.50 202 PHE A N 1
ATOM 1506 C CA . PHE A 1 202 ? 14.342 5.350 -7.369 1.00 98.50 202 PHE A CA 1
ATOM 1507 C C . PHE A 1 202 ? 13.055 4.782 -7.978 1.00 98.50 202 PHE A C 1
ATOM 1509 O O . PHE A 1 202 ? 11.948 5.042 -7.503 1.00 98.50 202 PHE A O 1
ATOM 1516 N N . GLY A 1 203 ? 13.192 3.969 -9.021 1.00 98.12 203 GLY A N 1
ATOM 1517 C CA . GLY A 1 203 ? 12.095 3.174 -9.573 1.00 98.12 203 GLY A CA 1
ATOM 1518 C C . GLY A 1 203 ? 12.115 1.730 -9.067 1.00 98.12 203 GLY A C 1
ATOM 1519 O O . GLY A 1 203 ? 12.764 1.394 -8.073 1.00 98.12 203 GLY A O 1
ATOM 1520 N N . LEU A 1 204 ? 11.390 0.869 -9.772 1.00 96.38 204 LEU A N 1
ATOM 1521 C CA . LEU A 1 204 ? 11.193 -0.549 -9.483 1.00 96.38 204 LEU A CA 1
ATOM 1522 C C . LEU A 1 204 ? 12.149 -1.464 -10.261 1.00 96.38 204 LEU A C 1
ATOM 1524 O O . LEU A 1 204 ? 11.907 -2.669 -10.337 1.00 96.38 204 LEU A O 1
ATOM 1528 N N . TYR A 1 205 ? 13.239 -0.939 -10.830 1.00 95.62 205 TYR A N 1
ATOM 1529 C CA . TYR A 1 205 ? 14.231 -1.797 -11.478 1.00 95.62 205 TYR A CA 1
ATOM 1530 C C . TYR A 1 205 ? 14.833 -2.780 -10.461 1.00 95.62 205 TYR A C 1
ATOM 1532 O O . TYR A 1 205 ? 15.333 -2.324 -9.426 1.00 95.62 205 TYR A O 1
ATOM 1540 N N . PRO A 1 206 ? 14.830 -4.100 -10.707 1.00 94.44 206 PRO A N 1
ATOM 1541 C CA . PRO A 1 206 ? 15.380 -5.042 -9.741 1.00 94.44 206 PRO A CA 1
ATOM 1542 C C . PRO A 1 206 ? 16.889 -4.842 -9.532 1.00 94.44 206 PRO A C 1
ATOM 1544 O O . PRO A 1 206 ? 17.642 -4.540 -10.460 1.00 94.44 206 PRO A O 1
ATOM 1547 N N . HIS A 1 207 ? 17.351 -5.004 -8.292 1.00 95.06 207 HIS A N 1
ATOM 1548 C CA . HIS A 1 207 ? 18.767 -4.844 -7.964 1.00 95.06 207 HIS A CA 1
ATOM 1549 C C . HIS A 1 207 ? 19.632 -5.889 -8.685 1.00 95.06 207 HIS A C 1
ATOM 1551 O O . HIS A 1 207 ? 19.299 -7.073 -8.707 1.00 95.06 207 HIS A O 1
ATOM 1557 N N . SER A 1 208 ? 20.790 -5.481 -9.206 1.00 92.62 208 SER A N 1
ATOM 1558 C CA . SER A 1 208 ? 21.828 -6.408 -9.675 1.00 92.62 208 SER A CA 1
ATOM 1559 C C . SER A 1 208 ? 23.229 -5.849 -9.487 1.00 92.62 208 SER A C 1
ATOM 1561 O O . SER A 1 208 ? 23.425 -4.661 -9.245 1.00 92.62 208 SER A O 1
ATOM 1563 N N . TRP A 1 209 ? 24.221 -6.717 -9.687 1.00 86.69 209 TRP A N 1
ATOM 1564 C CA . TRP A 1 209 ? 25.634 -6.343 -9.696 1.00 86.69 209 TRP A CA 1
ATOM 1565 C C . TRP A 1 209 ? 25.967 -5.253 -10.731 1.00 86.69 209 TRP A C 1
ATOM 1567 O O . TRP A 1 209 ? 26.883 -4.468 -10.509 1.00 86.69 209 TRP A O 1
ATOM 1577 N N . SER A 1 210 ? 25.237 -5.199 -11.853 1.00 88.31 210 SER A N 1
ATOM 1578 C CA . SER A 1 210 ? 25.448 -4.227 -12.932 1.00 88.31 210 SER A CA 1
ATOM 1579 C C . SER A 1 210 ? 24.568 -2.983 -12.816 1.00 88.31 210 SER A C 1
ATOM 1581 O O . SER A 1 210 ? 24.836 -1.983 -13.479 1.00 88.31 210 SER A O 1
ATOM 1583 N N . THR A 1 211 ? 23.510 -3.027 -12.004 1.00 92.88 211 THR A N 1
ATOM 1584 C CA . THR A 1 211 ? 22.547 -1.931 -11.882 1.00 92.88 211 THR A CA 1
ATOM 1585 C C . THR A 1 211 ? 22.106 -1.756 -10.436 1.00 92.88 211 THR A C 1
ATOM 1587 O O . THR A 1 211 ? 21.398 -2.585 -9.858 1.00 92.88 211 THR A O 1
ATOM 1590 N N . TRP A 1 212 ? 22.518 -0.631 -9.860 1.00 96.00 212 TRP A N 1
ATOM 1591 C CA . TRP A 1 212 ? 22.360 -0.347 -8.444 1.00 96.00 212 TRP A CA 1
ATOM 1592 C C . TRP A 1 212 ? 20.937 0.119 -8.103 1.00 96.00 212 TRP A C 1
ATOM 1594 O O . TRP A 1 212 ? 20.527 1.227 -8.443 1.00 96.00 212 TRP A O 1
ATOM 1604 N N . ASN A 1 213 ? 20.175 -0.730 -7.412 1.00 97.12 213 ASN A N 1
ATOM 1605 C CA . ASN A 1 213 ? 18.904 -0.346 -6.783 1.00 97.12 213 ASN A CA 1
ATOM 1606 C C . ASN A 1 213 ? 18.694 -1.064 -5.434 1.00 97.12 213 ASN A C 1
ATOM 1608 O O . ASN A 1 213 ? 17.899 -1.995 -5.346 1.00 97.12 213 ASN A O 1
ATOM 1612 N N . PRO A 1 214 ? 19.461 -0.726 -4.383 1.00 96.75 214 PRO A N 1
ATOM 1613 C CA . PRO A 1 214 ? 19.552 -1.520 -3.152 1.00 96.75 214 PRO A CA 1
ATOM 1614 C C . PRO A 1 214 ? 18.220 -1.655 -2.407 1.00 96.75 214 PRO A C 1
ATOM 1616 O O . PRO A 1 214 ? 18.004 -2.652 -1.726 1.00 96.75 214 PRO A O 1
ATOM 1619 N N . ARG A 1 215 ? 17.282 -0.714 -2.586 1.00 96.81 215 ARG A N 1
ATOM 1620 C CA . ARG A 1 215 ? 15.935 -0.812 -2.002 1.00 96.81 215 ARG A CA 1
ATOM 1621 C C . ARG A 1 215 ? 15.142 -2.014 -2.540 1.00 96.81 215 ARG A C 1
ATOM 1623 O O . ARG A 1 215 ? 14.321 -2.552 -1.806 1.00 96.81 215 ARG A O 1
ATOM 1630 N N . MET A 1 216 ? 15.451 -2.476 -3.755 1.00 96.31 216 MET A N 1
ATOM 1631 C CA . MET A 1 216 ? 14.888 -3.687 -4.376 1.00 96.31 216 MET A CA 1
ATOM 1632 C C . MET A 1 216 ? 15.768 -4.938 -4.171 1.00 96.31 216 MET A C 1
ATOM 1634 O O . MET A 1 216 ? 15.480 -5.998 -4.725 1.00 96.31 216 MET A O 1
ATOM 1638 N N . GLY A 1 217 ? 16.879 -4.820 -3.435 1.00 94.75 217 GLY A N 1
ATOM 1639 C CA . GLY A 1 217 ? 17.873 -5.876 -3.224 1.00 94.75 217 GLY A CA 1
ATOM 1640 C C . GLY A 1 217 ? 17.732 -6.614 -1.892 1.00 94.75 217 GLY A C 1
ATOM 1641 O O . GLY A 1 217 ? 16.732 -6.479 -1.184 1.00 94.75 217 GLY A O 1
ATOM 1642 N N . ASP A 1 218 ? 18.730 -7.443 -1.569 1.00 94.12 218 ASP A N 1
ATOM 1643 C CA . ASP A 1 218 ? 18.934 -7.929 -0.194 1.00 94.12 218 ASP A CA 1
ATOM 1644 C C . ASP A 1 218 ? 19.319 -6.730 0.692 1.00 94.12 218 ASP A C 1
ATOM 1646 O O . ASP A 1 218 ? 20.040 -5.832 0.255 1.00 94.12 218 ASP A O 1
ATOM 1650 N N . GLY A 1 219 ? 18.818 -6.678 1.923 1.00 94.06 219 GLY A N 1
ATOM 1651 C CA . GLY A 1 219 ? 18.925 -5.518 2.813 1.00 94.06 219 GLY A CA 1
ATOM 1652 C C . GLY A 1 219 ? 17.967 -4.368 2.474 1.00 94.06 219 GLY A C 1
ATOM 1653 O O . GLY A 1 219 ? 17.946 -3.367 3.189 1.00 94.06 219 GLY A O 1
ATOM 1654 N N . GLY A 1 220 ? 17.183 -4.498 1.398 1.00 97.00 220 GLY A N 1
ATOM 1655 C CA . GLY A 1 220 ? 16.178 -3.530 0.962 1.00 97.00 220 GLY A CA 1
ATOM 1656 C C . GLY A 1 220 ? 14.821 -3.710 1.649 1.00 97.00 220 GLY A C 1
ATOM 1657 O O . GLY A 1 220 ? 14.726 -4.166 2.788 1.00 97.00 220 GLY A O 1
ATOM 1658 N N . PHE A 1 221 ? 13.741 -3.381 0.936 1.00 98.25 221 PHE A N 1
ATOM 1659 C CA . PHE A 1 221 ? 12.376 -3.384 1.476 1.00 98.25 221 PHE A CA 1
ATOM 1660 C C . PHE A 1 221 ? 11.957 -4.703 2.122 1.00 98.25 221 PHE A C 1
ATOM 1662 O O . PHE A 1 221 ? 11.344 -4.704 3.190 1.00 98.25 221 PHE A O 1
ATOM 1669 N N . ARG A 1 222 ? 12.321 -5.834 1.514 1.00 97.19 222 ARG A N 1
ATOM 1670 C CA . ARG A 1 222 ? 11.987 -7.165 2.040 1.00 97.19 222 ARG A CA 1
ATOM 1671 C C . ARG A 1 222 ? 12.617 -7.485 3.399 1.00 97.19 222 ARG A C 1
ATOM 1673 O O . ARG A 1 222 ? 12.119 -8.374 4.084 1.00 97.19 222 ARG A O 1
ATOM 1680 N N . ASP A 1 223 ? 13.653 -6.755 3.808 1.00 98.12 223 ASP A N 1
ATOM 1681 C CA . ASP A 1 223 ? 14.333 -6.929 5.094 1.00 98.12 223 ASP A CA 1
ATOM 1682 C C . ASP A 1 223 ? 13.889 -5.927 6.170 1.00 98.12 223 ASP A C 1
ATOM 1684 O O . ASP A 1 223 ? 14.281 -6.068 7.332 1.00 98.12 223 ASP A O 1
ATOM 1688 N N . TYR A 1 224 ? 13.021 -4.963 5.839 1.00 97.88 224 TYR A N 1
ATOM 1689 C CA . TYR A 1 224 ? 12.533 -3.945 6.780 1.00 97.88 224 TYR A CA 1
ATOM 1690 C C . TYR A 1 224 ? 11.883 -4.486 8.061 1.00 97.88 224 TYR A C 1
ATOM 1692 O O . TYR A 1 224 ? 11.984 -3.796 9.076 1.00 97.88 224 TYR A O 1
ATOM 1700 N N . PRO A 1 225 ? 11.285 -5.696 8.109 1.00 98.56 225 PRO A N 1
ATOM 1701 C CA . PRO A 1 225 ? 10.833 -6.260 9.378 1.00 98.56 225 PRO A CA 1
ATOM 1702 C C . PRO A 1 225 ? 11.940 -6.428 10.430 1.00 98.56 225 PRO A C 1
ATOM 1704 O O . PRO A 1 225 ? 11.643 -6.477 11.626 1.00 98.56 225 PRO A O 1
ATOM 1707 N N . ALA A 1 226 ? 13.213 -6.508 10.030 1.00 97.88 226 ALA A N 1
ATOM 1708 C CA . ALA A 1 226 ? 14.330 -6.680 10.951 1.00 97.88 226 ALA A CA 1
ATOM 1709 C C . ALA A 1 226 ? 14.405 -5.547 11.994 1.00 97.88 226 ALA A C 1
ATOM 1711 O O . ALA A 1 226 ? 14.473 -4.364 11.671 1.00 97.88 226 ALA A O 1
ATOM 1712 N N . GLY A 1 227 ? 14.414 -5.925 13.276 1.00 95.94 227 GLY A N 1
ATOM 1713 C CA . GLY A 1 227 ? 14.566 -4.984 14.391 1.00 95.94 227 GLY A CA 1
ATOM 1714 C C . GLY A 1 227 ? 13.341 -4.111 14.687 1.00 95.94 227 GLY A C 1
ATOM 1715 O O . GLY A 1 227 ? 13.432 -3.233 15.543 1.00 95.94 227 GLY A O 1
ATOM 1716 N N . LYS A 1 228 ? 12.199 -4.332 14.023 1.00 97.75 228 LYS A N 1
ATOM 1717 C CA . LYS A 1 228 ? 10.965 -3.565 14.257 1.00 97.75 228 LYS A CA 1
ATOM 1718 C C . LYS A 1 228 ? 10.000 -4.336 15.164 1.00 97.75 228 LYS A C 1
ATOM 1720 O O . LYS A 1 228 ? 9.926 -5.562 15.115 1.00 97.75 228 LYS A O 1
ATOM 1725 N N . SER A 1 229 ? 9.220 -3.620 15.973 1.00 97.81 229 SER A N 1
ATOM 1726 C CA . SER A 1 229 ? 8.132 -4.204 16.778 1.00 97.81 229 SER A CA 1
ATOM 1727 C C . SER A 1 229 ? 6.837 -4.410 15.982 1.00 97.81 229 SER A C 1
ATOM 1729 O O . SER A 1 229 ? 5.976 -5.186 16.400 1.00 97.81 229 SER A O 1
ATOM 1731 N N . THR A 1 230 ? 6.704 -3.741 14.833 1.00 98.81 230 THR A N 1
ATOM 1732 C CA . THR A 1 230 ? 5.579 -3.864 13.902 1.00 98.81 230 THR A CA 1
ATOM 1733 C C . THR A 1 230 ? 5.392 -5.307 13.446 1.00 98.81 230 THR 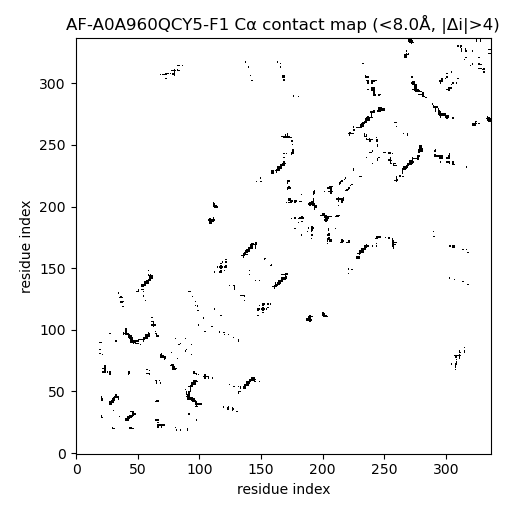A C 1
ATOM 1735 O O . THR A 1 230 ? 6.366 -6.010 13.170 1.00 98.81 230 THR A O 1
ATOM 1738 N N . SER A 1 231 ? 4.137 -5.752 13.359 1.00 98.88 231 SER A N 1
ATOM 1739 C CA . SER A 1 231 ? 3.792 -7.042 12.750 1.00 98.88 231 SER A CA 1
ATOM 1740 C C . SER A 1 231 ? 3.538 -6.880 11.255 1.00 98.88 231 SER A C 1
ATOM 1742 O O . SER A 1 231 ? 2.758 -6.019 10.855 1.00 98.88 231 SER A O 1
ATOM 1744 N N . PHE A 1 232 ? 4.164 -7.727 10.447 1.00 98.88 232 PHE A N 1
ATOM 1745 C CA . PHE A 1 232 ? 4.118 -7.663 8.991 1.00 98.88 232 PHE A CA 1
ATOM 1746 C C . PHE A 1 232 ? 3.311 -8.814 8.412 1.00 98.88 232 PHE A C 1
ATOM 1748 O O . PHE A 1 232 ? 3.422 -9.958 8.866 1.00 98.88 232 PHE A O 1
ATOM 1755 N N . TYR A 1 233 ? 2.534 -8.498 7.386 1.00 98.88 233 TYR A N 1
ATOM 1756 C CA . TYR A 1 233 ? 1.716 -9.438 6.645 1.00 98.88 233 TYR A CA 1
ATOM 1757 C C . TYR A 1 233 ? 1.841 -9.158 5.153 1.00 98.88 233 TYR A C 1
ATOM 1759 O O . TYR A 1 233 ? 2.005 -8.000 4.757 1.00 98.88 233 TYR A O 1
ATOM 1767 N N . THR A 1 234 ? 1.723 -10.196 4.331 1.00 98.75 234 THR A N 1
ATOM 1768 C CA . THR A 1 234 ? 1.629 -10.029 2.880 1.00 98.75 234 THR A CA 1
ATOM 1769 C C . THR A 1 234 ? 0.496 -10.848 2.285 1.00 98.75 234 THR A C 1
ATOM 1771 O O . THR A 1 234 ? 0.128 -11.902 2.809 1.00 98.75 234 THR A O 1
ATOM 1774 N N . ILE A 1 235 ? -0.072 -10.326 1.202 1.00 98.62 235 ILE A N 1
ATOM 1775 C CA . ILE A 1 235 ? -1.022 -11.016 0.329 1.00 98.62 235 ILE A CA 1
ATOM 1776 C C . ILE A 1 235 ? -0.497 -10.830 -1.096 1.00 98.62 235 ILE A C 1
ATOM 1778 O O . ILE A 1 235 ? -0.299 -9.698 -1.535 1.00 98.62 235 ILE A O 1
ATOM 1782 N N . GLY A 1 236 ? -0.233 -11.916 -1.809 1.00 97.25 236 GLY A N 1
ATOM 1783 C CA . GLY A 1 236 ? 0.185 -11.902 -3.211 1.00 97.25 236 GLY A CA 1
ATOM 1784 C C . GLY A 1 236 ? -0.681 -12.828 -4.056 1.00 97.25 236 GLY A C 1
ATOM 1785 O O . GLY A 1 236 ? -1.493 -13.574 -3.516 1.00 97.25 236 GLY A O 1
ATOM 1786 N N . ALA A 1 237 ? -0.490 -12.776 -5.372 1.00 95.94 237 ALA A N 1
ATOM 1787 C CA . ALA A 1 237 ? -1.143 -13.673 -6.325 1.00 95.94 237 ALA A CA 1
ATOM 1788 C C . ALA A 1 237 ? -0.138 -14.555 -7.094 1.00 95.94 237 ALA A C 1
ATOM 1790 O O . ALA A 1 237 ? -0.446 -15.043 -8.175 1.00 95.94 237 ALA A O 1
ATOM 1791 N N . ASP A 1 238 ? 1.076 -14.716 -6.559 1.00 92.38 238 ASP A N 1
ATOM 1792 C CA . ASP A 1 238 ? 2.180 -15.488 -7.145 1.00 92.38 238 ASP A CA 1
ATOM 1793 C C . ASP A 1 238 ? 2.299 -15.317 -8.676 1.00 92.38 238 ASP A C 1
ATOM 1795 O O . ASP A 1 238 ? 2.383 -14.189 -9.166 1.00 92.38 238 ASP A O 1
ATOM 1799 N N . ILE A 1 239 ? 2.295 -16.408 -9.448 1.00 90.69 239 ILE A N 1
ATOM 1800 C CA . ILE A 1 239 ? 2.389 -16.387 -10.916 1.00 90.69 239 ILE A CA 1
ATOM 1801 C C . ILE A 1 239 ? 1.128 -15.867 -11.620 1.00 90.69 239 ILE A C 1
ATOM 1803 O O . ILE A 1 239 ? 1.121 -15.758 -12.844 1.00 90.69 239 ILE A O 1
ATOM 1807 N N . HIS A 1 240 ? 0.057 -15.574 -10.885 1.00 92.25 240 HIS A N 1
ATOM 1808 C CA . HIS A 1 240 ? -1.173 -14.981 -11.408 1.00 92.25 240 HIS A CA 1
ATOM 1809 C C . HIS A 1 240 ? -1.152 -13.450 -11.358 1.00 92.25 240 HIS A C 1
ATOM 1811 O O . HIS A 1 240 ? -2.048 -12.826 -11.912 1.00 92.25 240 HIS A O 1
ATOM 1817 N N . ASP A 1 241 ? -0.140 -12.835 -10.741 1.00 93.19 241 ASP A N 1
ATOM 1818 C CA . ASP A 1 241 ? 0.009 -11.380 -10.705 1.00 93.19 241 ASP A CA 1
ATOM 1819 C C . ASP A 1 241 ? 0.555 -10.833 -12.039 1.00 93.19 241 ASP A C 1
ATOM 1821 O O . ASP A 1 241 ? 1.750 -10.924 -12.333 1.00 93.19 241 ASP A O 1
ATOM 1825 N N . GLU A 1 242 ? -0.314 -10.238 -12.856 1.00 89.12 242 GLU A N 1
ATOM 1826 C CA . GLU A 1 242 ? 0.028 -9.684 -14.174 1.00 89.12 242 GLU A CA 1
ATOM 1827 C C . GLU A 1 242 ? 1.016 -8.510 -14.151 1.00 89.12 242 GLU A C 1
ATOM 1829 O O . GLU A 1 242 ? 1.646 -8.231 -15.172 1.00 89.12 242 GLU A O 1
ATOM 1834 N N . VAL A 1 243 ? 1.214 -7.844 -13.010 1.00 89.69 243 VAL A N 1
ATOM 1835 C CA . VAL A 1 243 ? 2.153 -6.718 -12.887 1.00 89.69 243 VAL A CA 1
ATOM 1836 C C . VAL A 1 243 ? 3.509 -7.199 -12.379 1.00 89.69 243 VAL A C 1
ATOM 1838 O O . VAL A 1 243 ? 4.546 -6.839 -12.937 1.00 89.69 243 VAL A O 1
ATOM 1841 N N . LEU A 1 244 ? 3.525 -8.031 -11.335 1.00 90.00 244 LEU A N 1
ATOM 1842 C CA . LEU A 1 244 ? 4.756 -8.557 -10.740 1.00 90.00 244 LEU A CA 1
ATOM 1843 C C . LEU A 1 244 ? 5.392 -9.657 -11.595 1.00 90.00 244 LEU A C 1
ATOM 1845 O O . LEU A 1 244 ? 6.614 -9.798 -11.583 1.00 90.00 244 LEU A O 1
ATOM 1849 N N . CYS A 1 245 ? 4.593 -10.422 -12.339 1.00 88.00 245 CYS A N 1
ATOM 1850 C CA . CYS A 1 245 ? 5.057 -11.487 -13.230 1.00 88.00 245 CYS A CA 1
ATOM 1851 C C . CYS A 1 245 ? 4.883 -11.164 -14.721 1.00 88.00 245 CYS A C 1
ATOM 1853 O O . CYS A 1 245 ? 5.206 -12.007 -15.560 1.00 88.00 245 CYS A O 1
ATOM 1855 N N . GLY A 1 246 ? 4.442 -9.952 -15.073 1.00 77.31 246 GLY A N 1
ATOM 1856 C CA . GLY A 1 246 ? 4.263 -9.543 -16.463 1.00 77.31 246 GLY A CA 1
ATOM 1857 C C . GLY A 1 246 ? 5.582 -9.408 -17.225 1.00 77.31 246 GLY A C 1
ATOM 1858 O O . GLY A 1 246 ? 6.305 -8.432 -17.054 1.00 77.31 246 GLY A O 1
ATOM 1859 N N . THR A 1 247 ? 5.968 -10.406 -18.023 1.00 66.88 247 THR A N 1
ATOM 1860 C CA . THR A 1 247 ? 7.219 -10.377 -18.807 1.00 66.88 247 THR A CA 1
ATOM 1861 C C . THR A 1 247 ? 7.162 -11.317 -20.025 1.00 66.88 247 THR A C 1
ATOM 1863 O O . THR A 1 247 ? 6.425 -12.304 -20.031 1.00 66.88 247 THR A O 1
ATOM 1866 N N . ALA A 1 248 ? 7.956 -11.021 -21.071 1.00 58.09 248 ALA A N 1
ATOM 1867 C CA . ALA A 1 248 ? 8.015 -11.791 -22.323 1.00 58.09 248 ALA A CA 1
ATOM 1868 C C . ALA A 1 248 ? 8.619 -13.185 -22.117 1.00 58.09 248 ALA A C 1
ATOM 1870 O O . ALA A 1 248 ? 8.397 -14.095 -22.911 1.00 58.09 248 ALA A O 1
ATOM 1871 N N . SER A 1 249 ? 9.370 -13.353 -21.033 1.00 55.09 249 SER A N 1
ATOM 1872 C CA . SER A 1 249 ? 9.930 -14.619 -20.577 1.00 55.09 249 SER A CA 1
ATOM 1873 C C . SER A 1 249 ? 9.449 -14.900 -19.159 1.00 55.09 249 SER A C 1
ATOM 1875 O O . SER A 1 249 ? 9.435 -13.992 -18.331 1.00 55.09 249 SER A O 1
ATOM 1877 N N . SER A 1 250 ? 9.110 -16.146 -18.834 1.00 60.16 250 SER A N 1
ATOM 1878 C CA . SER A 1 250 ? 8.844 -16.542 -17.447 1.00 60.16 250 SER A CA 1
ATOM 1879 C C . SER A 1 250 ? 10.057 -16.204 -16.570 1.00 60.16 250 SER A C 1
ATOM 1881 O O . SER A 1 250 ? 11.121 -16.806 -16.740 1.00 60.16 250 SER A O 1
ATOM 1883 N N . VAL A 1 251 ? 9.925 -15.238 -15.656 1.00 67.06 251 VAL A N 1
ATOM 1884 C CA . VAL A 1 251 ? 11.008 -14.872 -14.734 1.00 67.06 251 VAL A CA 1
ATOM 1885 C C . VAL A 1 251 ? 10.830 -15.634 -13.432 1.00 67.06 251 VAL A C 1
ATOM 1887 O O . VAL A 1 251 ? 9.861 -15.443 -12.700 1.00 67.06 251 VAL A O 1
ATOM 1890 N N . SER A 1 252 ? 11.794 -16.509 -13.146 1.00 74.94 252 SER A N 1
ATOM 1891 C CA . SER A 1 252 ? 11.838 -17.259 -11.892 1.00 74.94 252 SER A CA 1
ATOM 1892 C C . SER A 1 252 ? 11.784 -16.311 -10.691 1.00 74.94 252 SER A C 1
ATOM 1894 O O . SER A 1 252 ? 12.520 -15.326 -10.634 1.00 74.94 252 SER A O 1
ATOM 1896 N N . GLY A 1 253 ? 10.909 -16.613 -9.732 1.00 79.94 253 GLY A N 1
ATOM 1897 C CA . GLY A 1 253 ? 10.784 -15.863 -8.482 1.00 79.94 253 GLY A CA 1
ATOM 1898 C C . GLY A 1 253 ? 9.920 -14.599 -8.542 1.00 79.94 253 GLY A C 1
ATOM 1899 O O . GLY A 1 253 ? 9.766 -13.962 -7.499 1.00 79.94 253 GLY A O 1
ATOM 1900 N N . CYS A 1 254 ? 9.318 -14.251 -9.686 1.00 85.44 254 CYS A N 1
ATOM 1901 C CA . CYS A 1 254 ? 8.466 -13.060 -9.821 1.00 85.44 254 CYS A CA 1
ATOM 1902 C C . CYS A 1 254 ? 7.311 -13.029 -8.799 1.00 85.44 254 CYS A C 1
ATOM 1904 O O . CYS A 1 254 ? 7.117 -12.023 -8.117 1.00 85.44 254 CYS A O 1
ATOM 1906 N N . GLY A 1 255 ? 6.644 -14.166 -8.582 1.00 83.50 255 GLY A N 1
ATOM 1907 C CA . GLY A 1 255 ? 5.512 -14.273 -7.660 1.00 83.50 255 GLY A CA 1
ATOM 1908 C C . GLY A 1 255 ? 5.900 -14.176 -6.181 1.00 83.50 255 GLY A C 1
ATOM 1909 O O . GLY A 1 255 ? 5.072 -13.921 -5.305 1.00 83.50 255 GLY A O 1
ATOM 1910 N N . THR A 1 256 ? 7.201 -14.238 -5.883 1.00 88.88 256 THR A N 1
ATOM 1911 C CA . THR A 1 256 ? 7.700 -13.955 -4.539 1.00 88.88 256 THR A CA 1
ATOM 1912 C C . THR A 1 256 ? 7.937 -12.468 -4.287 1.00 88.88 256 THR A C 1
ATOM 1914 O O . THR A 1 256 ? 8.139 -12.125 -3.127 1.00 88.88 256 THR A O 1
ATOM 1917 N N . SER A 1 257 ? 7.917 -11.576 -5.293 1.00 91.12 257 SER A N 1
ATOM 1918 C CA . SER A 1 257 ? 8.334 -10.162 -5.143 1.00 91.12 257 SER A CA 1
ATOM 1919 C C . SER A 1 257 ? 7.586 -9.422 -4.021 1.00 91.12 257 SER A C 1
ATOM 1921 O O . SER A 1 257 ? 8.164 -8.557 -3.368 1.00 91.12 257 SER A O 1
ATOM 1923 N N . ALA A 1 258 ? 6.361 -9.856 -3.705 1.00 94.69 258 ALA A N 1
ATOM 1924 C CA . ALA A 1 258 ? 5.535 -9.344 -2.611 1.00 94.69 258 ALA A CA 1
ATOM 1925 C C . ALA A 1 258 ? 5.851 -9.905 -1.216 1.00 94.69 258 ALA A C 1
ATOM 1927 O O . ALA A 1 258 ? 5.152 -9.573 -0.262 1.00 94.69 258 ALA A O 1
ATOM 1928 N N . ARG A 1 259 ? 6.878 -10.745 -1.056 1.00 96.44 259 ARG A N 1
ATOM 1929 C CA . ARG A 1 259 ? 7.216 -11.397 0.218 1.00 96.44 259 ARG A CA 1
ATOM 1930 C C . ARG A 1 259 ? 8.377 -10.706 0.927 1.00 96.44 259 ARG A C 1
ATOM 1932 O O . ARG A 1 259 ? 9.422 -10.468 0.324 1.00 96.44 259 ARG A O 1
ATOM 1939 N N . PHE A 1 260 ? 8.214 -10.474 2.224 1.00 98.19 260 PHE A N 1
ATOM 1940 C CA . PHE A 1 260 ? 9.305 -10.167 3.140 1.00 98.19 260 PHE A CA 1
ATOM 1941 C C . PHE A 1 260 ? 10.173 -11.403 3.390 1.00 98.19 260 PHE A C 1
ATOM 1943 O O . PHE A 1 260 ? 9.716 -12.551 3.306 1.00 98.19 260 PHE A O 1
ATOM 1950 N N . ASP A 1 261 ? 11.419 -11.155 3.772 1.00 97.31 261 ASP A N 1
ATOM 1951 C CA . ASP A 1 261 ? 12.321 -12.200 4.226 1.00 97.31 261 ASP A CA 1
ATOM 1952 C C . ASP A 1 261 ? 11.948 -12.636 5.652 1.00 97.31 261 ASP A C 1
ATOM 1954 O O . ASP A 1 261 ? 11.426 -11.867 6.464 1.00 97.31 261 ASP A O 1
ATOM 1958 N N . SER A 1 262 ? 12.167 -13.917 5.957 1.00 95.62 262 SER A N 1
ATOM 1959 C CA . SER A 1 262 ? 11.634 -14.542 7.173 1.00 95.62 262 SER A CA 1
ATOM 1960 C C . SER A 1 262 ? 12.151 -13.867 8.448 1.00 95.62 262 SER A C 1
ATOM 1962 O O . SER A 1 262 ? 13.363 -13.748 8.654 1.00 95.62 262 SER A O 1
ATOM 1964 N N . ARG A 1 263 ? 11.227 -13.441 9.319 1.00 97.44 263 ARG A N 1
ATOM 1965 C CA . ARG A 1 263 ? 11.474 -12.868 10.654 1.00 97.44 263 ARG A CA 1
ATOM 1966 C C . ARG A 1 263 ? 10.315 -13.228 11.590 1.00 97.44 263 ARG A C 1
ATOM 1968 O O . ARG A 1 263 ? 9.209 -13.502 11.140 1.00 97.44 263 ARG A O 1
ATOM 1975 N N . SER A 1 264 ? 10.531 -13.176 12.905 1.00 97.50 264 SER A N 1
ATOM 1976 C CA . SER A 1 264 ? 9.510 -13.539 13.910 1.00 97.50 264 SER A CA 1
ATOM 1977 C C . SER A 1 264 ? 8.295 -12.597 13.952 1.00 97.50 264 SER A C 1
ATOM 1979 O O . SER A 1 264 ? 7.222 -12.958 14.453 1.00 97.50 264 SER A O 1
ATOM 1981 N N . ASN A 1 265 ? 8.451 -11.373 13.452 1.00 98.50 265 ASN A N 1
ATOM 1982 C CA . ASN A 1 265 ? 7.394 -10.378 13.318 1.00 98.50 265 ASN A CA 1
ATOM 1983 C C . ASN A 1 265 ? 6.729 -10.374 11.932 1.00 98.50 265 ASN A C 1
ATOM 1985 O O . ASN A 1 265 ? 5.730 -9.680 11.772 1.00 98.50 265 ASN A O 1
ATOM 1989 N N . VAL A 1 266 ? 7.195 -11.186 10.978 1.00 98.69 266 VAL A N 1
ATOM 1990 C CA . VAL A 1 266 ? 6.445 -11.517 9.757 1.00 98.69 266 VAL A CA 1
ATOM 1991 C C . VAL A 1 266 ? 5.463 -12.628 10.115 1.00 98.69 266 VAL A C 1
ATOM 1993 O O . VAL A 1 266 ? 5.847 -13.772 10.350 1.00 98.69 266 VAL A O 1
ATOM 1996 N N . LYS A 1 267 ? 4.189 -12.270 10.265 1.00 98.75 267 LYS A N 1
ATOM 1997 C CA . LYS A 1 267 ? 3.166 -13.136 10.862 1.00 98.75 267 LYS A CA 1
ATOM 1998 C C . LYS A 1 267 ? 2.500 -14.047 9.847 1.00 98.75 267 LYS A C 1
ATOM 2000 O O . LYS A 1 267 ? 2.217 -15.198 10.171 1.00 98.75 267 LYS A O 1
ATOM 2005 N N . SER A 1 268 ? 2.247 -13.556 8.641 1.00 98.50 268 SER A N 1
ATOM 2006 C CA . SER A 1 268 ? 1.641 -14.341 7.568 1.00 98.50 268 SER A CA 1
ATOM 2007 C C . SER A 1 268 ? 2.038 -13.780 6.209 1.00 98.50 268 SER A C 1
ATOM 2009 O O . SER A 1 268 ? 2.155 -12.567 6.057 1.00 98.50 268 SER A O 1
ATOM 2011 N N . GLN A 1 269 ? 2.263 -14.661 5.243 1.00 98.31 269 GLN A N 1
ATOM 2012 C CA . GLN A 1 269 ? 2.545 -14.304 3.858 1.00 98.31 269 GLN A CA 1
ATOM 2013 C C . GLN A 1 269 ? 1.706 -15.227 2.993 1.00 98.31 269 GLN A C 1
ATOM 2015 O O . GLN A 1 269 ? 2.020 -16.411 2.910 1.00 98.31 269 GLN A O 1
ATOM 2020 N N . LEU A 1 270 ? 0.604 -14.709 2.460 1.00 98.12 270 LEU A N 1
ATOM 2021 C CA . LEU A 1 270 ? -0.409 -15.517 1.799 1.00 98.12 270 LEU A CA 1
ATOM 2022 C C . LEU A 1 270 ? -0.328 -15.389 0.285 1.00 98.12 270 LEU A C 1
ATOM 2024 O O . LEU A 1 270 ? -0.154 -14.289 -0.240 1.00 98.12 270 LEU A O 1
ATOM 2028 N N . ASP A 1 271 ? -0.528 -16.511 -0.389 1.00 97.44 271 ASP A N 1
ATOM 2029 C CA . ASP A 1 271 ? -0.824 -16.567 -1.813 1.00 97.44 271 ASP A CA 1
ATOM 2030 C C . ASP A 1 271 ? -2.319 -16.836 -2.013 1.00 97.44 271 ASP A C 1
ATOM 2032 O O . ASP A 1 271 ? -2.865 -17.814 -1.496 1.00 97.44 271 ASP A O 1
ATOM 2036 N N . VAL A 1 272 ? -2.982 -15.933 -2.727 1.00 97.62 272 VAL A N 1
ATOM 2037 C CA . VAL A 1 272 ? -4.405 -16.016 -3.082 1.00 97.62 272 VAL A CA 1
ATOM 2038 C C . VAL A 1 272 ? -4.615 -16.123 -4.592 1.00 97.62 272 VAL A C 1
ATOM 2040 O O . VAL A 1 272 ? -5.751 -16.057 -5.058 1.00 97.62 272 VAL A O 1
ATOM 2043 N N . GLY A 1 273 ? -3.529 -16.239 -5.359 1.00 95.94 273 GLY A N 1
ATOM 2044 C CA . GLY A 1 273 ? -3.558 -16.233 -6.811 1.00 95.94 273 GLY A CA 1
ATOM 2045 C C . GLY A 1 273 ? -4.242 -17.468 -7.377 1.00 95.94 273 GLY A C 1
ATOM 2046 O O . GLY A 1 273 ? -3.981 -18.593 -6.954 1.00 95.94 273 GLY A O 1
ATOM 2047 N N . TYR A 1 274 ? -5.117 -17.257 -8.355 1.00 95.19 274 TYR A N 1
ATOM 2048 C CA . TYR A 1 274 ? -5.658 -18.323 -9.194 1.00 95.19 274 TYR A CA 1
ATOM 2049 C C . TYR A 1 274 ? -6.207 -17.751 -10.501 1.00 95.19 274 TYR A C 1
ATOM 2051 O O . TYR A 1 274 ? -6.397 -16.541 -10.634 1.00 95.19 274 TYR A O 1
ATOM 2059 N N . GLY A 1 275 ? -6.516 -18.641 -11.443 1.00 92.94 275 GLY A N 1
ATOM 2060 C CA . GLY A 1 275 ? -7.002 -18.285 -12.772 1.00 92.94 275 GLY A CA 1
ATOM 2061 C C . GLY A 1 275 ? -5.877 -18.321 -13.798 1.00 92.94 275 GLY A C 1
ATOM 20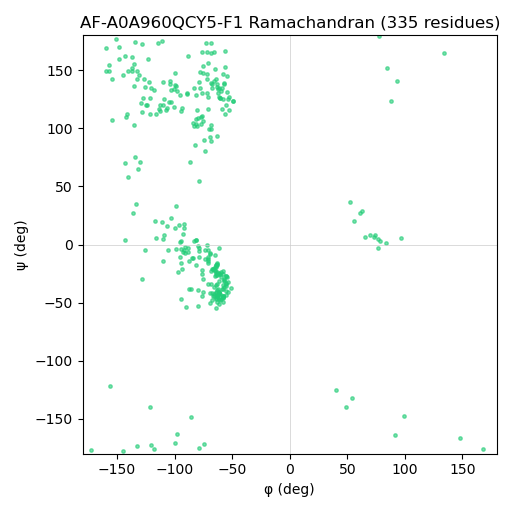62 O O . GLY A 1 275 ? -4.947 -19.125 -13.696 1.00 92.94 275 GLY A O 1
ATOM 2063 N N . THR A 1 276 ? -5.959 -17.457 -14.796 1.00 90.50 276 THR A N 1
ATOM 2064 C CA . THR A 1 276 ? -4.953 -17.308 -15.840 1.00 90.50 276 THR A CA 1
ATOM 2065 C C . THR A 1 276 ? -3.624 -16.874 -15.224 1.00 90.50 276 THR A C 1
ATOM 2067 O O . THR A 1 276 ? -3.560 -16.013 -14.350 1.00 90.50 276 THR A O 1
ATOM 2070 N N . THR A 1 277 ? -2.533 -17.513 -15.634 1.00 88.06 277 THR A N 1
ATOM 2071 C CA . THR A 1 277 ? -1.184 -17.129 -15.206 1.00 88.06 277 THR A CA 1
ATOM 2072 C C . THR A 1 277 ? -0.710 -15.909 -15.984 1.00 88.06 277 THR A C 1
ATOM 2074 O O . THR A 1 277 ? -1.008 -15.773 -17.171 1.00 88.06 277 THR A O 1
ATOM 2077 N N . ALA A 1 278 ? 0.102 -15.069 -15.354 1.00 80.81 278 ALA A N 1
ATOM 2078 C CA . ALA A 1 278 ? 0.820 -13.992 -16.013 1.00 80.81 278 ALA A CA 1
ATOM 2079 C C . ALA A 1 278 ? 1.901 -14.586 -16.935 1.00 80.81 278 ALA A C 1
ATOM 2081 O O . ALA A 1 278 ? 3.036 -14.838 -16.533 1.00 80.81 278 ALA A O 1
ATOM 2082 N N . THR A 1 279 ? 1.542 -14.872 -18.185 1.00 66.31 279 THR A N 1
ATOM 2083 C CA . THR A 1 279 ? 2.475 -15.351 -19.214 1.00 66.31 279 THR A CA 1
ATOM 2084 C C . THR A 1 279 ? 2.365 -14.494 -20.465 1.00 66.31 279 THR A C 1
ATOM 2086 O O . THR A 1 279 ? 1.280 -14.388 -21.027 1.00 66.31 279 THR A O 1
ATOM 2089 N N . GLY A 1 280 ? 3.504 -13.963 -20.922 1.00 53.72 280 GLY A N 1
ATOM 2090 C CA . GLY A 1 280 ? 3.642 -13.248 -22.193 1.00 53.72 280 GLY A CA 1
ATOM 2091 C C . GLY A 1 280 ? 3.356 -11.751 -22.082 1.00 53.72 280 GLY A C 1
ATOM 2092 O O . GLY A 1 280 ? 2.271 -11.375 -21.658 1.00 53.72 280 GLY A O 1
ATOM 2093 N N . LEU A 1 281 ? 4.329 -10.917 -22.477 1.00 52.22 281 LEU A N 1
ATOM 2094 C CA . LEU A 1 281 ? 4.074 -9.502 -22.773 1.00 52.22 281 LEU A CA 1
ATOM 2095 C C . LEU A 1 281 ? 3.052 -9.425 -23.898 1.00 52.22 281 LEU A C 1
ATOM 2097 O O . LEU A 1 281 ? 3.221 -10.089 -24.925 1.00 52.22 281 LEU A O 1
ATOM 2101 N N . ASP A 1 282 ? 2.040 -8.585 -23.715 1.00 48.19 282 ASP A N 1
ATOM 2102 C CA . ASP A 1 282 ? 1.403 -7.996 -24.876 1.00 48.19 282 ASP A CA 1
ATOM 2103 C C . ASP A 1 282 ? 2.393 -6.991 -25.484 1.00 48.19 282 ASP A C 1
ATOM 2105 O O . ASP A 1 282 ? 2.965 -6.157 -24.783 1.00 48.19 282 ASP A O 1
ATOM 2109 N N . TYR A 1 283 ? 2.663 -7.139 -26.778 1.00 42.53 283 TYR A N 1
ATOM 2110 C CA . TYR A 1 283 ? 3.468 -6.209 -27.569 1.00 42.53 283 TYR A CA 1
ATOM 2111 C C . TYR A 1 283 ? 2.543 -5.267 -28.355 1.00 42.53 283 TYR A C 1
ATOM 2113 O O . TYR A 1 283 ? 2.867 -4.891 -29.487 1.00 42.53 283 TYR A O 1
ATOM 2121 N N . ASP A 1 284 ? 1.379 -4.906 -27.808 1.00 42.12 284 ASP A N 1
ATOM 2122 C CA . ASP A 1 284 ? 0.509 -3.928 -28.448 1.00 42.12 284 ASP A CA 1
ATOM 2123 C C . ASP A 1 284 ? 1.077 -2.510 -28.286 1.00 42.12 284 ASP A C 1
ATOM 2125 O O . ASP A 1 284 ? 0.788 -1.757 -27.364 1.00 42.12 284 ASP A O 1
ATOM 2129 N N . LEU A 1 285 ? 1.908 -2.118 -29.252 1.00 40.81 285 LEU A N 1
ATOM 2130 C CA . LEU A 1 285 ? 2.459 -0.768 -29.381 1.00 40.81 285 LEU A CA 1
ATOM 2131 C C . LEU A 1 285 ? 1.380 0.321 -29.581 1.00 40.81 285 LEU A C 1
ATOM 2133 O O . LEU A 1 285 ? 1.733 1.499 -29.679 1.00 40.81 285 LEU A O 1
ATOM 2137 N N . ALA A 1 286 ? 0.092 -0.030 -29.688 1.00 36.41 286 ALA A N 1
ATOM 2138 C CA . ALA A 1 286 ? -0.996 0.934 -29.810 1.00 36.41 286 ALA A CA 1
ATOM 2139 C C . ALA A 1 286 ? -1.361 1.620 -28.482 1.00 36.41 286 ALA A C 1
ATOM 2141 O O . ALA A 1 286 ? -1.855 2.750 -28.525 1.00 36.41 286 ALA A O 1
ATOM 2142 N N . ASP A 1 287 ? -1.102 0.999 -27.325 1.00 48.28 287 ASP A N 1
ATOM 2143 C CA . ASP A 1 287 ? -1.474 1.542 -26.007 1.00 48.28 287 ASP A CA 1
ATOM 2144 C C . ASP A 1 287 ? -0.292 2.113 -25.194 1.00 48.28 287 ASP A C 1
ATOM 2146 O O . ASP A 1 287 ? -0.501 2.726 -24.146 1.00 48.28 287 ASP A O 1
ATOM 2150 N N . TRP A 1 288 ? 0.941 1.977 -25.705 1.00 38.22 288 TRP A N 1
ATOM 2151 C CA . TRP A 1 288 ? 2.192 2.413 -25.059 1.00 38.22 288 TRP A CA 1
ATOM 2152 C C . TRP A 1 288 ? 2.415 1.831 -23.647 1.00 38.22 288 TRP A C 1
ATOM 2154 O O . TRP A 1 288 ? 3.230 2.354 -22.876 1.00 38.22 288 TRP A O 1
ATOM 2164 N N . SER A 1 289 ? 1.745 0.729 -23.308 1.00 45.66 289 SER A N 1
ATOM 2165 C CA . SER A 1 289 ? 1.855 0.012 -22.042 1.00 45.66 289 SER A CA 1
ATOM 2166 C C . SER A 1 289 ? 2.702 -1.255 -22.221 1.00 45.66 289 SER A C 1
ATOM 2168 O O . SER A 1 289 ? 2.518 -2.034 -23.146 1.00 45.66 289 SER A O 1
ATOM 2170 N N . TYR A 1 290 ? 3.654 -1.478 -21.309 1.00 49.38 290 TYR A N 1
ATOM 2171 C CA . TYR A 1 290 ? 4.418 -2.735 -21.224 1.00 49.38 290 TYR A CA 1
ATOM 2172 C C . TYR A 1 290 ? 3.765 -3.748 -20.269 1.00 49.38 290 TYR A C 1
ATOM 2174 O O . TYR A 1 290 ? 4.435 -4.657 -19.776 1.00 49.38 290 TYR A O 1
ATOM 2182 N N . PHE A 1 291 ? 2.489 -3.562 -19.927 1.00 51.84 291 PHE A N 1
ATOM 2183 C CA . PHE A 1 291 ? 1.803 -4.373 -18.928 1.00 51.84 291 PHE A CA 1
ATOM 2184 C C . PHE A 1 291 ? 0.981 -5.475 -19.603 1.00 51.84 291 PHE A C 1
ATOM 2186 O O . PHE A 1 291 ? 0.262 -5.232 -20.568 1.00 51.84 291 PHE A O 1
ATOM 2193 N N . ASN A 1 292 ? 1.115 -6.705 -19.104 1.00 54.38 292 ASN A N 1
ATOM 2194 C CA . ASN A 1 292 ? 0.407 -7.874 -19.623 1.00 54.38 292 ASN A CA 1
ATOM 2195 C C . ASN A 1 292 ? -1.120 -7.686 -19.563 1.00 54.38 292 ASN A C 1
ATOM 2197 O O . ASN A 1 292 ? -1.656 -7.353 -18.510 1.00 54.38 292 ASN A O 1
ATOM 2201 N N . LEU A 1 293 ? -1.829 -8.035 -20.643 1.00 55.62 293 LEU A N 1
ATOM 2202 C CA . LEU A 1 293 ? -3.298 -8.161 -20.652 1.00 55.62 293 LEU A CA 1
ATOM 2203 C C . LEU A 1 293 ? -3.813 -9.476 -20.031 1.00 55.62 293 LEU A C 1
ATOM 2205 O O . LEU A 1 293 ? -5.021 -9.700 -19.962 1.00 55.62 293 LEU A O 1
ATOM 2209 N N . LEU A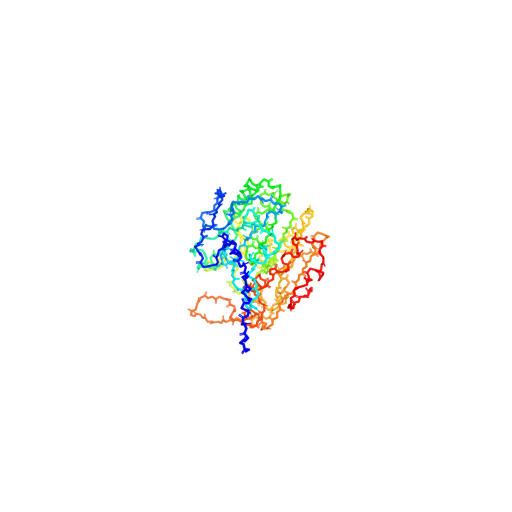 1 294 ? -2.909 -10.370 -19.619 1.00 67.38 294 LEU A N 1
ATOM 2210 C CA . LEU A 1 294 ? -3.229 -11.693 -19.083 1.00 67.38 294 LEU A CA 1
ATOM 2211 C C . LEU A 1 294 ? -2.690 -11.855 -17.661 1.00 67.38 294 LEU A C 1
ATOM 2213 O O . LEU A 1 294 ? -1.527 -11.560 -17.387 1.00 67.38 294 LEU A O 1
ATOM 2217 N N . GLY A 1 295 ? -3.538 -12.396 -16.793 1.00 85.50 295 GLY A N 1
ATOM 2218 C CA . GLY A 1 295 ? -3.254 -12.731 -15.402 1.00 85.50 295 GLY A CA 1
ATOM 2219 C C . GLY A 1 295 ? -4.537 -13.058 -14.657 1.00 85.50 295 GLY A C 1
ATOM 2220 O O . GLY A 1 295 ? -5.625 -13.097 -15.248 1.00 85.50 295 GLY A O 1
ATOM 2221 N N . GLY A 1 296 ? -4.415 -13.292 -13.357 1.00 92.19 296 GLY A N 1
ATOM 2222 C CA . GLY A 1 296 ? -5.513 -13.762 -12.524 1.00 92.19 296 GLY A CA 1
ATOM 2223 C C . GLY A 1 296 ? -6.657 -12.758 -12.455 1.00 92.19 296 GLY A C 1
ATOM 2224 O O . GLY A 1 296 ? -7.800 -13.150 -12.269 1.00 92.19 296 GLY A O 1
ATOM 2225 N N . ASP A 1 297 ? -6.421 -11.467 -12.690 1.00 92.12 297 ASP A N 1
ATOM 2226 C CA . ASP A 1 297 ? -7.508 -10.484 -12.701 1.00 92.12 297 ASP A CA 1
ATOM 2227 C C . ASP A 1 297 ? -8.468 -10.619 -13.891 1.00 92.12 297 ASP A C 1
ATOM 2229 O O . ASP A 1 297 ? -9.524 -9.984 -13.889 1.00 92.12 297 ASP A O 1
ATOM 2233 N N . SER A 1 298 ? -8.175 -11.474 -14.873 1.00 90.81 298 SER A N 1
ATOM 2234 C CA . SER A 1 298 ? -9.104 -11.778 -15.968 1.00 90.81 298 SER A CA 1
ATOM 2235 C C . SER A 1 298 ? -10.239 -12.721 -15.534 1.00 90.81 298 SER A C 1
ATOM 2237 O O . SER A 1 298 ? -11.411 -12.448 -15.798 1.00 90.81 298 SER A O 1
ATOM 2239 N N . ASP A 1 299 ? -9.928 -13.782 -14.792 1.00 92.31 299 ASP A N 1
ATOM 2240 C CA . ASP A 1 299 ? -10.828 -14.915 -14.520 1.00 92.31 299 ASP A CA 1
ATOM 2241 C C . ASP A 1 299 ? -10.704 -15.501 -13.096 1.00 92.31 299 ASP A C 1
ATOM 2243 O O . ASP A 1 299 ? -11.397 -16.459 -12.757 1.00 92.31 299 ASP A O 1
ATOM 2247 N N . GLY A 1 300 ? -9.879 -14.904 -12.239 1.00 94.88 300 GLY A N 1
ATOM 2248 C CA . GLY A 1 300 ? -9.628 -15.339 -10.868 1.00 94.88 300 GLY A CA 1
ATOM 2249 C C . GLY A 1 300 ? -9.140 -14.207 -9.965 1.00 94.88 300 GLY A C 1
ATOM 2250 O O . GLY A 1 300 ? -9.850 -13.208 -9.804 1.00 94.88 300 GLY A O 1
ATOM 2251 N N . VAL A 1 301 ? -7.957 -14.360 -9.363 1.00 96.12 301 VAL A N 1
ATOM 2252 C CA . VAL A 1 301 ? -7.310 -13.346 -8.515 1.00 96.12 301 VAL A CA 1
ATOM 2253 C C . VAL A 1 301 ? -5.877 -13.103 -8.989 1.00 96.12 301 VAL A C 1
ATOM 2255 O O . VAL A 1 301 ? -5.037 -13.996 -8.901 1.00 96.12 301 VAL A O 1
ATOM 2258 N N . GLY A 1 302 ? -5.617 -11.891 -9.480 1.00 94.69 302 GLY A N 1
ATOM 2259 C CA . GLY A 1 302 ? -4.312 -11.368 -9.880 1.00 94.69 302 GLY A CA 1
ATOM 2260 C C . GLY A 1 302 ? -3.960 -10.109 -9.085 1.00 94.69 302 GLY A C 1
ATOM 2261 O O . GLY A 1 302 ? -4.213 -10.037 -7.875 1.00 94.69 302 GLY A O 1
ATOM 2262 N N . HIS A 1 303 ? -3.366 -9.112 -9.740 1.00 95.44 303 HIS A N 1
ATOM 2263 C CA . HIS A 1 303 ? -2.711 -7.992 -9.060 1.00 95.44 303 HIS A CA 1
ATOM 2264 C C . HIS A 1 303 ? -3.657 -7.121 -8.218 1.00 95.44 303 HIS A C 1
ATOM 2266 O O . HIS A 1 303 ? -3.376 -6.812 -7.053 1.00 95.44 303 HIS A O 1
ATOM 2272 N N . TYR A 1 304 ? -4.790 -6.695 -8.778 1.00 96.06 304 TYR A N 1
ATOM 2273 C CA . TYR A 1 304 ? -5.755 -5.827 -8.103 1.00 96.06 304 TYR A CA 1
ATOM 2274 C C . TYR A 1 304 ? -6.747 -6.629 -7.267 1.00 96.06 304 TYR A C 1
ATOM 2276 O O . TYR A 1 304 ? -7.101 -6.208 -6.157 1.00 96.06 304 TYR A O 1
ATOM 2284 N N . ARG A 1 305 ? -7.201 -7.801 -7.731 1.00 96.88 305 ARG A N 1
ATOM 2285 C CA . ARG A 1 305 ? -8.142 -8.621 -6.947 1.00 96.88 305 ARG A CA 1
ATOM 2286 C C . ARG A 1 305 ? -7.500 -9.210 -5.695 1.00 96.88 305 ARG A C 1
ATOM 2288 O O . ARG A 1 305 ? -8.225 -9.409 -4.721 1.00 96.88 305 ARG A O 1
ATOM 2295 N N . ALA A 1 306 ? -6.171 -9.350 -5.639 1.00 97.56 306 ALA A N 1
ATOM 2296 C CA . ALA A 1 306 ? -5.457 -9.675 -4.400 1.00 97.56 306 ALA A CA 1
ATOM 2297 C C . ALA A 1 306 ? -5.714 -8.648 -3.284 1.00 97.56 306 ALA A C 1
ATOM 2299 O O . ALA A 1 306 ? -5.652 -8.996 -2.107 1.00 97.56 306 ALA A O 1
ATOM 2300 N N . LYS A 1 307 ? -6.061 -7.398 -3.627 1.00 98.00 307 LYS A N 1
ATOM 2301 C CA . LYS A 1 307 ? -6.568 -6.385 -2.688 1.00 98.00 307 LYS A CA 1
ATOM 2302 C C . LYS A 1 307 ? -8.088 -6.433 -2.574 1.00 98.00 307 LYS A C 1
ATOM 2304 O O . LYS A 1 307 ? -8.614 -6.494 -1.467 1.00 98.00 307 LYS A O 1
ATOM 2309 N N . ASN A 1 308 ? -8.796 -6.345 -3.700 1.00 97.31 308 ASN A N 1
ATOM 2310 C CA . ASN A 1 308 ? -10.250 -6.135 -3.705 1.00 97.31 308 ASN A CA 1
ATOM 2311 C C . ASN A 1 308 ? -11.016 -7.297 -3.073 1.00 97.31 308 ASN A C 1
ATOM 2313 O O . ASN A 1 308 ? -11.939 -7.075 -2.297 1.00 97.31 308 ASN A O 1
ATOM 2317 N N . ASN A 1 309 ? -10.608 -8.532 -3.356 1.00 97.62 309 ASN A N 1
ATOM 2318 C CA . ASN A 1 309 ? -11.361 -9.716 -2.958 1.00 97.62 309 ASN A CA 1
ATOM 2319 C C . ASN A 1 309 ? -10.943 -10.255 -1.586 1.00 97.62 309 ASN A C 1
ATOM 2321 O O . ASN A 1 309 ? -11.526 -11.223 -1.112 1.00 97.62 309 ASN A O 1
ATOM 2325 N N . THR A 1 310 ? -9.954 -9.653 -0.921 1.00 98.06 310 THR A N 1
ATOM 2326 C CA . THR A 1 310 ? -9.328 -10.213 0.288 1.00 98.06 310 THR A CA 1
ATOM 2327 C C . THR A 1 310 ? -9.644 -9.433 1.561 1.00 98.06 310 THR A C 1
ATOM 2329 O O . THR A 1 310 ? -8.956 -9.596 2.569 1.00 98.06 310 THR A O 1
ATOM 2332 N N . GLY A 1 311 ? -10.711 -8.622 1.572 1.00 97.88 311 GLY A N 1
ATOM 2333 C CA . GLY A 1 311 ? -11.112 -7.841 2.753 1.00 97.88 311 GLY A CA 1
ATOM 2334 C C . GLY A 1 311 ? -11.216 -8.689 4.028 1.00 97.88 311 GLY A C 1
ATOM 2335 O O . GLY A 1 311 ? -10.755 -8.281 5.093 1.00 97.88 311 GLY A O 1
ATOM 2336 N N . LYS A 1 312 ? -11.693 -9.938 3.914 1.00 97.94 312 LYS A N 1
ATOM 2337 C CA . LYS A 1 312 ? -11.732 -10.890 5.035 1.00 97.94 312 LYS A CA 1
ATOM 2338 C C . LYS A 1 312 ? -10.345 -11.225 5.601 1.00 97.94 312 LYS A C 1
ATOM 2340 O O . LYS A 1 312 ? -10.191 -11.280 6.821 1.00 97.94 312 LYS A O 1
ATOM 2345 N N . LEU A 1 313 ? -9.345 -11.425 4.741 1.00 98.56 313 LEU A N 1
ATOM 2346 C CA . LEU A 1 313 ? -7.964 -11.688 5.156 1.00 98.56 313 LEU A CA 1
ATOM 2347 C C . LEU A 1 313 ? -7.367 -10.466 5.850 1.00 98.56 313 LEU A C 1
ATOM 2349 O O . LEU A 1 313 ? -6.783 -10.599 6.923 1.00 98.56 313 LEU A O 1
ATOM 2353 N N . GLN A 1 314 ? -7.587 -9.278 5.284 1.00 98.69 314 GLN A N 1
ATOM 2354 C CA . GLN A 1 314 ? -7.125 -8.014 5.859 1.00 98.69 314 GLN A CA 1
ATOM 2355 C C . GLN A 1 314 ? -7.695 -7.815 7.271 1.00 98.69 314 GLN A C 1
ATOM 2357 O O . GLN A 1 314 ? -6.948 -7.555 8.211 1.00 98.69 314 GLN A O 1
ATOM 2362 N N . ILE A 1 315 ? -8.994 -8.057 7.469 1.00 98.56 315 ILE A N 1
ATOM 2363 C CA . ILE A 1 315 ? -9.631 -7.998 8.793 1.00 98.56 315 ILE A CA 1
ATOM 2364 C C . ILE A 1 315 ? -9.011 -9.014 9.749 1.00 98.56 315 ILE A C 1
ATOM 2366 O O . ILE A 1 315 ? -8.658 -8.652 10.871 1.00 98.56 315 ILE A O 1
ATOM 2370 N N . ASN A 1 316 ? -8.843 -10.274 9.336 1.00 98.62 316 ASN A N 1
ATOM 2371 C CA . ASN A 1 316 ? -8.231 -11.295 10.189 1.00 98.62 316 ASN A CA 1
ATOM 2372 C C . ASN A 1 316 ? -6.819 -10.871 10.630 1.00 98.62 316 ASN A C 1
ATOM 2374 O O . ASN A 1 316 ? -6.486 -10.959 11.816 1.00 98.62 316 ASN A O 1
ATOM 2378 N N . MET A 1 317 ? -6.019 -10.347 9.698 1.00 98.75 317 MET A N 1
ATOM 2379 C CA . MET A 1 317 ? -4.664 -9.849 9.942 1.00 98.75 317 MET A CA 1
ATOM 2380 C C . MET A 1 317 ? -4.623 -8.628 10.866 1.00 98.75 317 MET A C 1
ATOM 2382 O O . MET A 1 317 ? -3.622 -8.453 11.557 1.00 98.75 317 MET A O 1
ATOM 2386 N N . LEU A 1 318 ? -5.673 -7.799 10.938 1.00 98.62 318 LEU A N 1
ATOM 2387 C CA . LEU A 1 318 ? -5.720 -6.608 11.807 1.00 98.62 318 LEU A CA 1
ATOM 2388 C C . LEU A 1 318 ? -6.441 -6.819 13.148 1.00 98.62 318 LEU A C 1
ATOM 2390 O O . LEU A 1 318 ? -6.141 -6.126 14.123 1.00 98.62 318 LEU A O 1
ATOM 2394 N N . THR A 1 319 ? -7.338 -7.797 13.238 1.00 97.62 319 THR A N 1
ATOM 2395 C CA . THR A 1 319 ? -8.214 -7.978 14.413 1.00 97.62 319 THR A CA 1
ATOM 2396 C C . THR A 1 319 ? -7.886 -9.211 15.251 1.00 97.62 319 THR A C 1
ATOM 2398 O O . THR A 1 319 ? -8.318 -9.305 16.397 1.00 97.62 319 THR A O 1
ATOM 2401 N N . THR A 1 320 ? -7.080 -10.143 14.734 1.00 97.81 320 THR A N 1
ATOM 2402 C CA . THR A 1 320 ? -6.748 -11.398 15.433 1.00 97.81 320 THR A CA 1
ATOM 2403 C C . THR A 1 320 ? -5.250 -11.524 15.729 1.00 97.81 320 THR A C 1
ATOM 2405 O O . THR A 1 320 ? -4.472 -10.600 15.478 1.00 97.81 320 THR A O 1
ATOM 2408 N N . SER A 1 321 ? -4.831 -12.662 16.285 1.00 97.44 321 SER A N 1
ATOM 2409 C CA . SER A 1 321 ? -3.429 -13.074 16.440 1.00 97.44 321 SER A CA 1
ATOM 2410 C C . SER A 1 321 ? -3.008 -14.137 15.411 1.00 97.44 321 SER A C 1
ATOM 2412 O O . SER A 1 321 ? -2.081 -14.905 15.670 1.00 97.44 321 SER A O 1
ATOM 2414 N N . CYS A 1 322 ? -3.706 -14.222 14.271 1.00 98.25 322 CYS A N 1
ATOM 2415 C CA . CYS A 1 322 ? -3.455 -15.238 13.253 1.00 98.25 322 CYS A CA 1
ATOM 2416 C C . CYS A 1 322 ? -2.008 -15.210 12.729 1.00 98.25 322 CYS A C 1
ATOM 2418 O O . CYS A 1 322 ? -1.375 -14.157 12.622 1.00 98.25 322 CYS A O 1
ATOM 2420 N N . THR A 1 323 ? -1.494 -16.388 12.378 1.00 98.38 323 THR A N 1
ATOM 2421 C CA . THR A 1 323 ? -0.187 -16.568 11.737 1.00 98.38 323 THR A CA 1
ATOM 2422 C C . THR A 1 323 ? -0.288 -17.587 10.604 1.00 98.38 323 THR A C 1
ATOM 2424 O O . THR A 1 323 ? -1.156 -18.464 10.627 1.00 98.38 323 THR A O 1
ATOM 2427 N N . GLY A 1 324 ? 0.581 -17.459 9.595 1.00 97.56 324 GLY A N 1
ATOM 2428 C CA . GLY A 1 324 ? 0.566 -18.290 8.386 1.00 97.56 324 GLY A CA 1
ATOM 2429 C C . GLY A 1 324 ? -0.831 -18.391 7.764 1.00 97.56 324 GLY A C 1
ATOM 2430 O O . GLY A 1 324 ? -1.609 -17.431 7.797 1.00 97.56 324 GLY A O 1
ATOM 2431 N N . THR A 1 325 ? -1.187 -19.582 7.285 1.00 97.50 325 THR A N 1
ATOM 2432 C CA . THR A 1 325 ? -2.518 -19.889 6.734 1.00 97.50 325 THR A CA 1
ATOM 2433 C C . THR A 1 325 ? -3.651 -19.816 7.761 1.00 97.50 325 THR A C 1
ATOM 2435 O O . THR A 1 325 ? -4.818 -19.795 7.381 1.00 97.50 325 THR A O 1
ATOM 2438 N N . GLY A 1 326 ? -3.363 -19.682 9.061 1.00 97.69 326 GLY A N 1
ATOM 2439 C CA . GLY A 1 326 ? -4.389 -19.386 10.066 1.00 97.69 326 GLY A CA 1
ATOM 2440 C C . GLY A 1 326 ? -5.116 -18.060 9.799 1.00 97.69 326 GLY A C 1
ATOM 2441 O O . GLY A 1 326 ? -6.268 -17.896 10.200 1.00 97.69 326 GLY A O 1
ATOM 2442 N N . CYS A 1 327 ? -4.484 -17.131 9.071 1.00 98.19 327 CYS A N 1
ATOM 2443 C CA . CYS A 1 327 ? -5.127 -15.893 8.629 1.00 98.19 327 CYS A CA 1
ATOM 2444 C C . CYS A 1 327 ? -6.181 -16.101 7.522 1.00 98.19 327 CYS A C 1
ATOM 2446 O O . CYS A 1 327 ? -7.000 -15.209 7.312 1.00 98.19 327 CYS A O 1
ATOM 2448 N N . CYS A 1 328 ? -6.239 -17.280 6.887 1.00 98.00 328 CYS A N 1
ATOM 2449 C CA . CYS A 1 328 ? -7.242 -17.641 5.876 1.00 98.00 328 CYS A CA 1
ATOM 2450 C C . CYS A 1 328 ? -8.641 -17.929 6.451 1.00 98.00 328 CYS A C 1
ATOM 2452 O O . CYS A 1 328 ? -9.580 -18.178 5.700 1.00 98.00 328 CYS A O 1
ATOM 2454 N N . SER A 1 329 ? -8.808 -17.930 7.778 1.00 97.12 329 SER A N 1
ATOM 2455 C CA . SER A 1 329 ? -10.057 -18.348 8.424 1.00 97.12 329 SER A CA 1
ATOM 2456 C C . SER A 1 329 ? -11.290 -17.580 7.920 1.00 97.12 329 SER A C 1
ATOM 2458 O O . SER A 1 329 ? -11.388 -16.356 8.044 1.00 97.12 329 SER A O 1
ATOM 2460 N N . GLY A 1 330 ? -12.257 -18.314 7.366 1.00 94.50 330 GLY A N 1
ATOM 2461 C CA . GLY A 1 330 ? -13.504 -17.759 6.838 1.00 94.50 330 GLY A CA 1
ATOM 2462 C C . GLY A 1 330 ? -13.369 -17.008 5.510 1.00 94.50 330 GLY A C 1
ATOM 2463 O O . GLY A 1 330 ? -14.337 -16.374 5.098 1.00 94.50 330 GLY A O 1
ATOM 2464 N N . TYR A 1 331 ? -12.206 -17.050 4.855 1.00 95.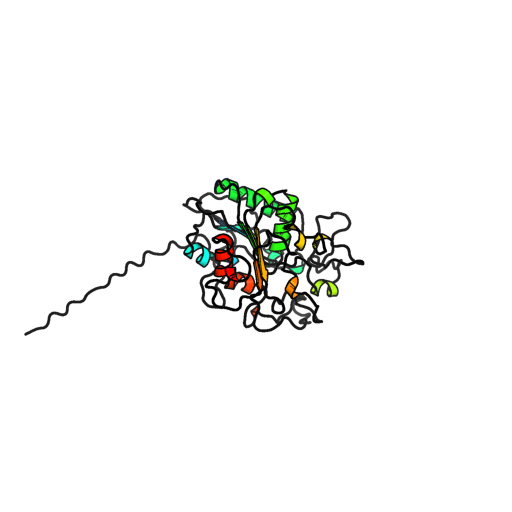25 331 TYR A N 1
ATOM 2465 C CA . TYR A 1 331 ? -12.060 -16.641 3.461 1.00 95.25 331 TYR A CA 1
ATOM 2466 C C . TYR A 1 331 ? -12.466 -17.801 2.541 1.00 95.25 331 TYR A C 1
ATOM 2468 O O . TYR A 1 331 ? -12.130 -18.950 2.817 1.00 95.25 331 TYR A O 1
ATOM 2476 N N . GLY A 1 332 ? -13.264 -17.509 1.511 1.00 89.31 332 GLY A N 1
ATOM 2477 C CA . GLY A 1 332 ? -13.980 -18.521 0.723 1.00 89.31 332 GLY A CA 1
ATOM 2478 C C . GLY A 1 332 ? -13.254 -19.038 -0.519 1.00 89.31 332 GLY A C 1
ATOM 2479 O O . GLY A 1 332 ? -13.773 -19.944 -1.162 1.00 89.31 332 GLY A O 1
ATOM 2480 N N . ASP A 1 333 ? -12.087 -18.480 -0.842 1.00 91.12 333 ASP A N 1
ATOM 2481 C CA . ASP A 1 333 ? -11.328 -18.763 -2.065 1.00 91.12 333 ASP A CA 1
ATOM 2482 C C . ASP A 1 333 ? -9.923 -19.316 -1.754 1.00 91.12 333 ASP A C 1
ATOM 2484 O O . ASP A 1 333 ? -9.591 -19.621 -0.603 1.00 91.12 333 ASP A O 1
ATOM 2488 N N . VAL A 1 334 ? -9.094 -19.467 -2.796 1.00 92.31 334 VAL A N 1
ATOM 2489 C CA . VAL A 1 334 ? -7.699 -19.923 -2.703 1.00 92.31 334 VAL A CA 1
ATOM 2490 C C . VAL A 1 334 ? -6.925 -19.085 -1.687 1.00 92.31 334 VAL A C 1
ATOM 2492 O O . VAL A 1 334 ? -6.918 -17.859 -1.743 1.00 92.31 334 VAL A O 1
ATOM 2495 N N . CYS A 1 335 ? -6.282 -19.764 -0.738 1.00 94.62 335 CYS A N 1
ATOM 2496 C CA . CYS A 1 335 ? -5.487 -19.131 0.305 1.00 94.62 335 CYS A CA 1
ATOM 2497 C C . CYS A 1 335 ? -4.422 -20.103 0.812 1.00 94.62 335 CYS A C 1
ATOM 2499 O O . CYS A 1 335 ? -4.726 -21.081 1.501 1.00 94.62 335 CYS A O 1
ATOM 2501 N N . GLY A 1 336 ? -3.176 -19.846 0.436 1.00 92.12 336 GLY A N 1
ATOM 2502 C CA . GLY A 1 336 ? -2.009 -20.664 0.744 1.00 92.12 336 GLY A CA 1
ATOM 2503 C C . GLY A 1 336 ? -0.843 -19.832 1.264 1.00 92.12 336 GLY A C 1
ATOM 2504 O O . GLY A 1 336 ? -0.992 -18.643 1.525 1.00 92.12 336 GLY A O 1
ATOM 2505 N N . ASN A 1 337 ? 0.307 -20.484 1.437 1.00 80.38 337 ASN A N 1
ATOM 2506 C CA . ASN A 1 337 ? 1.589 -19.833 1.722 1.00 80.38 337 ASN A CA 1
ATOM 2507 C C . ASN A 1 337 ? 2.439 -19.754 0.464 1.00 80.38 337 ASN A C 1
ATOM 2509 O O . ASN A 1 337 ? 2.281 -20.612 -0.422 1.00 80.38 337 ASN A O 1
#

Radius of gyration: 20.96 Å; Cα contacts (8 Å, |Δi|>4): 831; chains: 1; bounding box: 95×39×49 Å

Solvent-accessible surface area (backbone atoms only — not comparable to full-atom values): 17277 Å² total; per-residue (Å²): 142,79,87,82,83,82,82,80,79,82,79,76,82,74,70,76,73,76,77,64,71,68,50,51,90,52,70,62,62,34,58,30,58,83,50,81,61,76,44,95,44,22,18,34,22,28,31,99,63,77,50,84,63,72,31,36,37,37,33,36,30,68,50,51,49,27,51,57,44,38,32,77,23,96,83,75,51,66,14,27,48,53,40,41,42,73,72,70,48,53,44,33,25,43,33,22,42,23,76,54,46,75,68,48,29,75,38,43,44,67,51,52,46,39,63,73,48,22,46,43,51,44,51,35,57,50,40,52,26,65,74,46,70,41,80,39,31,28,41,40,21,25,26,56,18,23,54,42,49,54,47,13,35,60,76,69,66,38,55,86,36,34,53,36,40,36,27,23,42,13,51,31,42,15,26,65,38,18,71,77,67,29,49,78,30,85,86,32,38,21,21,12,25,40,39,92,90,41,82,64,32,30,30,32,14,44,41,47,98,91,42,65,14,58,57,23,30,87,84,13,56,27,44,59,66,66,95,47,90,31,36,33,34,27,33,21,13,31,56,9,9,15,65,45,26,14,21,78,55,92,58,88,67,28,39,50,20,32,51,63,61,95,49,93,40,52,38,29,55,33,30,41,39,35,63,43,53,21,63,44,45,46,83,56,77,86,74,79,50,78,60,25,89,39,14,0,62,77,74,52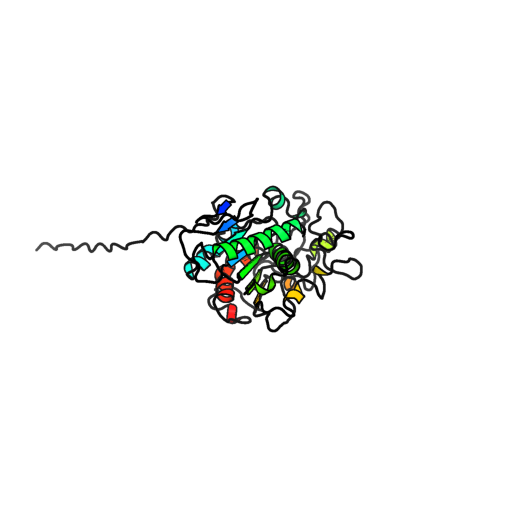,19,2,53,63,36,41,53,32,67,33,27,60,39,55,48,34,66,72,74,54,89,51,42,47,64,59,29,43,69,91,50,93,66,67,69,38,107